Protein AF-A0A7R9LUN5-F1 (afdb_monomer)

Solvent-accessible surface area (backbone atoms only — not comparable to full-atom values): 9695 Å² total; per-residue (Å²): 105,73,68,53,52,53,47,44,53,52,39,53,50,32,56,49,48,18,68,76,70,74,46,84,58,71,86,46,68,44,82,40,77,32,49,66,65,55,44,73,76,70,50,64,37,52,64,43,50,72,47,37,69,36,37,37,30,46,34,46,76,61,29,44,45,94,46,61,37,42,53,62,24,59,24,47,38,44,52,89,86,46,51,85,68,55,48,47,54,17,38,53,45,24,56,50,49,47,41,76,55,49,35,55,70,93,30,57,40,83,42,77,73,69,50,45,42,21,23,26,36,70,42,59,88,48,79,56,80,62,24,51,26,77,37,38,12,76,49,32,96,81,74,64,35,62,19,35,34,45,47,69,57,51,52,49,43,44,75,74,64,30,48,78,44,77,40,83,61,25,70,42,72,52,51,37,50,71,37,37,59

Nearest PDB structures (foldseek):
  5wv9-assembly1_A  TM=9.964E-01  e=4.136E-26  Ostrinia furnacalis
  5wvb-assembly1_A  TM=9.955E-01  e=8.889E-25  Ostrinia furnacalis
  6g9c-assembly1_A  TM=9.918E-01  e=6.603E-23  Trichuris suis
  1vf8-assembly1_A  TM=9.906E-01  e=4.107E-22  Mus musculus
  8p8t-assembly1_A  TM=9.872E-01  e=1.167E-21  Mus musculus

pLDDT: mean 97.57, std 2.04, range [83.06, 98.81]

Mean predicted aligned error: 2.81 Å

Structure (mmCIF, N/CA/C/O backbone):
data_AF-A0A7R9LUN5-F1
#
_entry.id   AF-A0A7R9LUN5-F1
#
loop_
_atom_site.group_PDB
_atom_site.id
_atom_site.type_symbol
_atom_site.label_atom_id
_atom_site.label_alt_id
_atom_site.label_comp_id
_atom_site.label_asym_id
_atom_site.label_entity_id
_atom_site.label_seq_id
_atom_site.pdbx_PDB_ins_code
_atom_site.Cartn_x
_atom_site.Cartn_y
_atom_site.Cartn_z
_atom_site.occupancy
_atom_site.B_iso_or_equiv
_atom_site.auth_seq_id
_atom_site.auth_comp_id
_atom_site.auth_asym_id
_atom_site.auth_atom_id
_atom_site.pdbx_PDB_model_num
ATOM 1 N N . ASP A 1 1 ? -17.048 13.893 9.428 1.00 83.06 1 ASP A N 1
ATOM 2 C CA . ASP A 1 1 ? -18.211 13.807 10.345 1.00 83.06 1 ASP A CA 1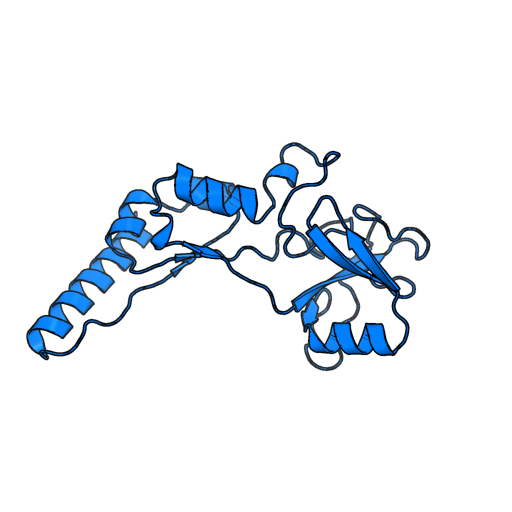
ATOM 3 C C . ASP A 1 1 ? -19.082 12.581 10.128 1.00 83.06 1 ASP A C 1
ATOM 5 O O . ASP A 1 1 ? -19.063 11.714 10.986 1.00 83.06 1 ASP A O 1
ATOM 9 N N . ARG A 1 2 ? -19.772 12.425 8.988 1.00 95.12 2 ARG A N 1
ATOM 10 C CA . ARG A 1 2 ? -20.675 11.269 8.768 1.00 95.12 2 ARG A CA 1
ATOM 11 C C . ARG A 1 2 ? -20.008 9.899 8.951 1.00 95.12 2 ARG A C 1
ATOM 13 O O . ARG A 1 2 ? -20.598 9.014 9.558 1.00 95.12 2 ARG A O 1
ATOM 20 N N . TYR A 1 3 ? -18.772 9.738 8.471 1.00 95.81 3 TYR A N 1
ATOM 21 C CA . TYR A 1 3 ? -18.023 8.490 8.650 1.00 95.81 3 TYR A CA 1
ATOM 22 C C . TYR A 1 3 ? -17.711 8.201 10.127 1.00 95.81 3 TYR A C 1
ATOM 24 O O . TYR A 1 3 ? -17.868 7.074 10.579 1.00 95.81 3 TYR A O 1
ATOM 32 N N . VAL A 1 4 ? -17.359 9.225 10.912 1.00 96.94 4 VAL A N 1
ATOM 33 C CA . VAL A 1 4 ? -17.151 9.077 12.362 1.00 96.94 4 VAL A CA 1
ATOM 34 C C . VAL A 1 4 ? -18.443 8.667 13.057 1.00 96.94 4 VAL A C 1
ATOM 36 O O . VAL A 1 4 ? -18.405 7.763 13.884 1.00 96.94 4 VAL A O 1
ATOM 39 N N . SER A 1 5 ? -19.576 9.290 12.711 1.00 97.88 5 SER A N 1
ATOM 40 C CA . SER A 1 5 ? -20.882 8.927 13.276 1.00 97.88 5 SER A CA 1
ATOM 41 C C . SER A 1 5 ? -21.206 7.456 13.035 1.00 97.88 5 SER A C 1
ATOM 43 O O . SER A 1 5 ? -21.520 6.752 13.986 1.00 97.88 5 SER A O 1
ATOM 45 N N . LEU A 1 6 ? -21.015 6.966 11.806 1.00 98.31 6 LEU A N 1
ATOM 46 C CA . LEU A 1 6 ? -21.207 5.552 11.478 1.00 98.31 6 LEU A CA 1
ATOM 47 C C . LEU A 1 6 ? -20.341 4.632 12.354 1.00 98.31 6 LEU A C 1
ATOM 49 O O . LEU A 1 6 ? -20.839 3.665 12.923 1.00 98.31 6 LEU A O 1
ATOM 53 N N . ILE A 1 7 ? -19.046 4.931 12.475 1.00 98.44 7 ILE A N 1
ATOM 54 C CA . ILE A 1 7 ? -18.114 4.110 13.260 1.00 98.44 7 ILE A CA 1
ATOM 55 C C . ILE A 1 7 ? -18.451 4.155 14.757 1.00 98.44 7 ILE A C 1
ATOM 57 O O . ILE A 1 7 ? -18.402 3.126 15.432 1.00 98.44 7 ILE A O 1
ATOM 61 N N . LYS A 1 8 ? -18.835 5.325 15.272 1.00 98.62 8 LYS A N 1
ATOM 62 C CA . LYS A 1 8 ? -19.294 5.495 16.651 1.00 98.62 8 LYS A CA 1
ATOM 63 C C . LYS A 1 8 ? -20.551 4.668 16.926 1.00 98.62 8 LYS A C 1
ATOM 65 O O . LYS A 1 8 ? -20.567 3.904 17.885 1.00 98.62 8 LYS A O 1
ATOM 70 N N . GLU A 1 9 ? -21.573 4.791 16.083 1.00 98.69 9 GLU A N 1
ATOM 71 C CA . GLU A 1 9 ? -22.851 4.089 16.245 1.00 98.69 9 GLU A CA 1
ATOM 72 C C . GLU A 1 9 ? -22.672 2.566 16.158 1.00 98.69 9 GLU A C 1
ATOM 74 O O .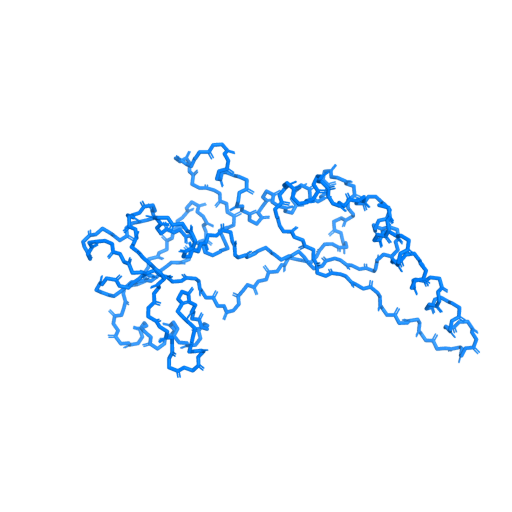 GLU A 1 9 ? -23.225 1.833 16.978 1.00 98.69 9 GLU A O 1
ATOM 79 N N . LEU A 1 10 ? -21.831 2.076 15.235 1.00 98.75 10 LEU A N 1
ATOM 80 C CA . LEU A 1 10 ? -21.468 0.655 15.164 1.00 98.75 10 LEU A CA 1
ATOM 81 C C . LEU A 1 10 ? -20.780 0.178 16.444 1.00 98.75 10 LEU A C 1
ATOM 83 O O . LEU A 1 10 ? -21.114 -0.885 16.968 1.00 98.75 10 LEU A O 1
ATOM 87 N N . ARG A 1 11 ? -19.834 0.965 16.969 1.00 98.62 11 ARG A N 1
ATOM 88 C CA . ARG A 1 11 ? -19.127 0.621 18.202 1.00 98.62 11 ARG A CA 1
ATOM 89 C C . ARG A 1 11 ? -20.082 0.538 19.392 1.00 98.62 11 ARG A C 1
ATOM 91 O O . ARG A 1 11 ? -20.050 -0.449 20.123 1.00 98.62 11 ARG A O 1
ATOM 98 N N . GLU A 1 12 ? -20.945 1.536 19.555 1.00 98.50 12 GLU A N 1
ATOM 99 C CA . GLU A 1 12 ? -21.944 1.579 20.627 1.00 98.50 12 GLU A CA 1
ATOM 100 C C . GLU A 1 12 ? -22.930 0.404 20.530 1.00 98.50 12 GLU A C 1
ATOM 102 O O . GLU A 1 12 ? -23.241 -0.225 21.545 1.00 98.50 12 GLU A O 1
ATOM 107 N N . ALA A 1 13 ? -23.363 0.045 19.317 1.00 98.62 13 ALA A N 1
ATOM 108 C CA . ALA A 1 13 ? -24.214 -1.118 19.086 1.00 98.62 13 ALA A CA 1
ATOM 109 C C . ALA A 1 13 ? -23.510 -2.437 19.448 1.00 98.62 13 ALA A C 1
ATOM 111 O O . ALA A 1 13 ? -24.108 -3.288 20.107 1.00 98.62 13 ALA A O 1
ATOM 112 N N . PHE A 1 14 ? -22.235 -2.603 19.077 1.00 98.69 14 PHE A N 1
ATOM 113 C CA . PHE A 1 14 ? -21.451 -3.793 19.426 1.00 98.69 14 PHE A CA 1
ATOM 114 C C . PHE A 1 14 ? -21.199 -3.891 20.937 1.00 98.69 14 PHE A C 1
ATOM 116 O O . PHE A 1 14 ? -21.308 -4.976 21.507 1.00 98.69 14 PHE A O 1
ATOM 123 N N . ASP A 1 15 ? -20.905 -2.773 21.608 1.00 98.25 15 ASP A N 1
ATOM 124 C CA . ASP A 1 15 ? -20.794 -2.721 23.073 1.00 98.25 15 ASP A CA 1
ATOM 125 C C . ASP A 1 15 ? -22.134 -3.088 23.752 1.00 98.25 15 ASP A C 1
ATOM 127 O O . ASP A 1 15 ? -22.145 -3.753 24.791 1.00 98.25 15 ASP A O 1
ATOM 131 N N . GLY A 1 16 ? -23.267 -2.664 23.181 1.00 98.25 16 GLY A N 1
ATOM 132 C CA . GLY A 1 16 ? -24.609 -2.988 23.670 1.00 98.25 16 GLY A CA 1
ATOM 133 C C . GLY A 1 16 ? -24.975 -4.465 23.514 1.00 98.25 16 GLY A C 1
ATOM 134 O O . GLY A 1 16 ? -25.450 -5.081 24.469 1.00 98.25 16 GLY A O 1
ATOM 135 N N . GLU A 1 17 ? -24.712 -5.046 22.340 1.00 98.31 17 GLU A N 1
ATOM 136 C CA . GLU A 1 17 ? -24.947 -6.470 22.070 1.00 98.31 17 GLU A CA 1
ATOM 137 C C . GLU A 1 17 ? -24.159 -7.350 23.041 1.00 98.31 17 GLU A C 1
ATOM 139 O O . GLU A 1 17 ? -24.754 -8.209 23.689 1.00 98.31 17 GLU A O 1
ATOM 144 N N . ALA A 1 18 ? -22.869 -7.064 23.234 1.00 98.19 18 ALA A N 1
ATOM 145 C CA . ALA A 1 18 ? -21.998 -7.831 24.121 1.00 98.19 18 ALA A CA 1
ATOM 146 C C . ALA A 1 18 ? -22.510 -7.857 25.571 1.00 98.19 18 ALA A C 1
ATOM 148 O O . ALA A 1 18 ? -22.480 -8.891 26.241 1.00 98.19 18 ALA A O 1
ATOM 149 N N . LYS A 1 19 ? -23.029 -6.719 26.058 1.00 96.62 19 LYS A N 1
ATOM 150 C CA . LYS A 1 19 ? -23.644 -6.622 27.391 1.00 96.62 19 LYS A CA 1
ATOM 151 C C . LYS A 1 19 ? -24.934 -7.436 27.486 1.00 96.62 19 LYS A C 1
ATOM 153 O O . LYS A 1 19 ? -25.162 -8.080 28.505 1.00 96.62 19 LYS A O 1
ATOM 158 N N . GLY A 1 20 ? -25.770 -7.406 26.447 1.00 97.06 20 GLY A N 1
ATOM 159 C CA . GLY A 1 20 ? -27.046 -8.125 26.416 1.00 97.06 20 GLY A CA 1
ATOM 160 C C . GLY A 1 20 ? -26.889 -9.639 26.266 1.00 97.06 20 GLY A C 1
ATOM 161 O O . GLY A 1 20 ? -27.628 -10.399 26.888 1.00 97.06 20 GLY A O 1
ATOM 162 N N . SER A 1 21 ? -25.915 -10.088 25.471 1.00 97.19 21 SER A N 1
ATOM 163 C CA . SER A 1 21 ? -25.676 -11.507 25.193 1.00 97.19 21 SER A CA 1
ATOM 164 C C . SER A 1 21 ? -24.668 -12.166 26.139 1.00 97.19 21 SER A C 1
ATOM 166 O O . SER A 1 21 ? -24.557 -13.393 26.142 1.00 97.19 21 SER A O 1
ATOM 168 N N . SER A 1 22 ? -23.942 -11.380 26.947 1.00 94.62 22 SER A N 1
ATOM 169 C CA . SER A 1 22 ? -22.807 -11.833 27.771 1.00 94.62 22 SER A CA 1
ATOM 170 C C . SER A 1 22 ? -21.695 -12.520 26.965 1.00 94.62 22 SER A C 1
ATOM 172 O O . SER A 1 22 ? -20.955 -13.352 27.493 1.00 94.62 22 SER A O 1
ATOM 174 N N . LYS A 1 23 ? -21.571 -12.185 25.676 1.00 97.69 23 LYS A N 1
ATOM 175 C CA . LYS A 1 23 ? -20.491 -12.650 24.799 1.00 97.69 23 LYS A CA 1
ATOM 176 C C . LYS A 1 23 ? -19.421 -11.574 24.643 1.00 97.69 23 LYS A C 1
ATOM 178 O O . LYS A 1 23 ? -19.635 -10.399 24.932 1.00 97.69 23 LYS A O 1
ATOM 183 N N . THR A 1 24 ? -18.249 -11.979 24.162 1.00 98.19 24 THR A N 1
ATOM 184 C CA . THR A 1 24 ? -17.199 -11.037 23.772 1.00 98.19 24 THR A CA 1
ATOM 185 C C . THR A 1 24 ? -17.698 -10.131 22.651 1.00 98.19 24 THR A C 1
ATOM 187 O O . THR A 1 24 ? -18.265 -10.608 21.669 1.00 98.19 24 THR A O 1
ATOM 190 N N . ARG A 1 25 ? -17.445 -8.828 22.786 1.00 98.31 25 ARG A N 1
ATOM 191 C CA . ARG A 1 25 ? -17.797 -7.825 21.782 1.00 98.31 25 ARG A CA 1
ATOM 192 C C . ARG A 1 25 ? -17.157 -8.122 20.425 1.00 98.31 25 ARG A C 1
ATOM 194 O O . ARG A 1 25 ? -15.970 -8.433 20.350 1.00 98.31 25 ARG A O 1
ATOM 201 N N . LEU A 1 26 ? -17.932 -7.924 19.361 1.00 98.62 26 LEU A N 1
ATOM 202 C CA . LEU A 1 26 ? -17.443 -7.946 17.983 1.00 98.62 26 LEU A CA 1
ATOM 203 C C . LEU A 1 26 ? -16.367 -6.876 17.744 1.00 98.62 26 LEU A C 1
ATOM 205 O O . LEU A 1 26 ? -16.505 -5.722 18.162 1.00 98.62 26 LEU A O 1
ATOM 209 N N . LEU A 1 27 ? -15.302 -7.256 17.038 1.00 98.62 27 LEU A N 1
ATOM 210 C CA . LEU A 1 27 ? -14.265 -6.312 16.631 1.00 98.62 27 LEU A CA 1
ATOM 211 C C . LEU A 1 27 ? -14.794 -5.360 15.556 1.00 98.62 27 LEU A C 1
ATOM 213 O O . LEU A 1 27 ? -15.512 -5.772 14.645 1.00 98.62 27 LEU A O 1
ATOM 217 N N . LEU A 1 28 ? -14.392 -4.096 15.649 1.00 98.81 28 LEU A N 1
ATOM 218 C CA . LEU A 1 28 ? -14.664 -3.073 14.650 1.00 98.81 28 LEU A CA 1
ATOM 219 C C . LEU A 1 28 ? -13.347 -2.501 14.128 1.00 98.81 28 LEU A C 1
ATOM 221 O O . LEU A 1 28 ? -12.586 -1.874 14.862 1.00 98.81 28 LEU A O 1
ATOM 225 N N . THR A 1 29 ? -13.092 -2.704 12.840 1.00 98.69 29 THR A N 1
ATOM 226 C CA . THR A 1 29 ? -11.843 -2.320 12.169 1.00 98.69 29 THR A CA 1
ATOM 227 C C . THR A 1 29 ? -12.147 -1.606 10.861 1.00 98.69 29 THR A C 1
ATOM 229 O O . THR A 1 29 ? -13.222 -1.806 10.297 1.00 98.69 29 THR A O 1
ATOM 232 N N . ALA A 1 30 ? -11.192 -0.846 10.330 1.00 98.44 30 ALA A N 1
ATOM 233 C CA . ALA A 1 30 ? -11.315 -0.232 9.008 1.00 98.44 30 ALA A CA 1
ATOM 234 C C . ALA A 1 30 ? -10.040 -0.425 8.185 1.00 98.44 30 ALA A C 1
ATOM 236 O O . ALA A 1 30 ? -8.939 -0.328 8.725 1.00 98.44 30 ALA A O 1
ATOM 237 N N . ALA A 1 31 ? -10.192 -0.657 6.880 1.00 98.44 31 ALA A N 1
ATOM 238 C CA . ALA A 1 31 ? -9.119 -0.425 5.921 1.00 98.44 31 ALA A CA 1
ATOM 239 C C . ALA A 1 31 ? -9.078 1.073 5.595 1.00 98.44 31 ALA A C 1
ATOM 241 O O . ALA A 1 31 ? -10.116 1.672 5.308 1.00 98.44 31 ALA A O 1
ATOM 242 N N . VAL A 1 32 ? -7.906 1.692 5.704 1.00 97.94 32 VAL A N 1
ATOM 243 C CA . VAL A 1 32 ? -7.742 3.149 5.622 1.00 97.94 32 VAL A CA 1
ATOM 244 C C . VAL A 1 32 ? -6.643 3.522 4.623 1.00 97.94 32 VAL A C 1
ATOM 246 O O . VAL A 1 32 ? -5.711 2.740 4.432 1.00 97.94 32 VAL A O 1
ATOM 249 N N . PRO A 1 33 ? -6.739 4.676 3.938 1.00 97.56 33 PRO A N 1
ATOM 250 C CA . PRO A 1 33 ? -5.813 5.015 2.863 1.00 97.56 33 PRO A CA 1
ATOM 251 C C . PRO A 1 33 ? -4.405 5.324 3.376 1.00 97.56 33 PRO A C 1
ATOM 253 O O . PRO A 1 33 ? -4.225 5.853 4.475 1.00 97.56 33 PRO A O 1
ATOM 256 N N . ALA A 1 34 ? -3.414 5.066 2.525 1.00 97.19 34 ALA A N 1
ATOM 257 C CA . ALA A 1 34 ? -2.043 5.527 2.714 1.00 97.19 34 ALA A CA 1
ATOM 258 C C . ALA A 1 34 ? -1.811 6.970 2.206 1.00 97.19 34 ALA A C 1
ATOM 260 O O . ALA A 1 34 ? -0.867 7.628 2.639 1.00 97.19 34 ALA A O 1
ATOM 261 N N . SER A 1 35 ? -2.679 7.495 1.330 1.00 93.56 35 SER A N 1
ATOM 262 C CA . SER A 1 35 ? -2.580 8.869 0.804 1.00 93.56 35 SER A CA 1
ATOM 263 C C . SER A 1 35 ? -2.744 9.919 1.908 1.00 93.56 35 SER A C 1
ATOM 265 O O . SER A 1 35 ? -3.767 9.975 2.595 1.00 93.56 35 SER A O 1
ATOM 267 N N . PHE A 1 36 ? -1.759 10.811 2.028 1.00 92.00 36 PHE A N 1
ATOM 268 C CA . PHE A 1 36 ? -1.779 11.903 3.003 1.00 92.00 36 PHE A CA 1
ATOM 269 C C . PHE A 1 36 ? -2.886 12.930 2.716 1.00 92.00 36 PHE A C 1
ATOM 271 O O . PHE A 1 36 ? -3.436 13.534 3.645 1.00 92.00 36 PHE A O 1
ATOM 278 N N . GLU A 1 37 ? -3.254 13.120 1.445 1.00 93.62 37 GLU A N 1
ATOM 279 C CA . GLU A 1 37 ? -4.368 13.979 1.042 1.00 93.62 37 GLU A CA 1
ATOM 280 C C . GLU A 1 37 ? -5.701 13.387 1.479 1.00 93.62 37 GLU A C 1
ATOM 282 O O . GLU A 1 37 ? -6.544 14.103 2.026 1.00 93.62 37 GLU A O 1
ATOM 287 N N . ALA A 1 38 ? -5.884 12.078 1.287 1.00 92.75 38 ALA A N 1
ATOM 288 C CA . ALA A 1 38 ? -7.082 11.380 1.727 1.00 92.75 38 ALA A CA 1
ATOM 289 C C . ALA A 1 38 ? -7.222 11.463 3.251 1.00 92.75 38 ALA A C 1
ATOM 291 O O . ALA A 1 38 ? -8.281 11.851 3.742 1.00 92.75 38 ALA A O 1
ATOM 292 N N . VAL A 1 39 ? -6.141 11.201 3.998 1.00 92.56 39 VAL A N 1
ATOM 293 C CA . VAL A 1 39 ? -6.126 11.334 5.465 1.00 92.56 39 VAL A CA 1
ATOM 294 C C . VAL A 1 39 ? -6.493 12.757 5.889 1.00 92.56 39 VAL A C 1
ATOM 296 O O . VAL A 1 39 ? -7.364 12.942 6.737 1.00 92.56 39 VAL A O 1
ATOM 299 N N . THR A 1 40 ? -5.883 13.773 5.273 1.00 89.88 40 THR A N 1
ATOM 300 C CA . THR A 1 40 ? -6.102 15.179 5.650 1.00 89.88 40 THR A CA 1
ATOM 301 C C . THR A 1 40 ? -7.500 15.692 5.295 1.00 89.88 40 THR A C 1
ATOM 303 O O . THR A 1 40 ? -8.038 16.521 6.026 1.00 89.88 40 THR A O 1
ATOM 306 N N . SER A 1 41 ? -8.099 15.216 4.204 1.00 90.56 41 SER A N 1
ATOM 307 C CA . SER A 1 41 ? -9.409 15.687 3.732 1.00 90.56 41 SER A CA 1
ATOM 308 C C . SER A 1 41 ? -10.593 14.907 4.309 1.00 90.56 41 SER A C 1
ATOM 310 O O . SER A 1 41 ? -11.665 15.480 4.506 1.00 90.56 41 SER A O 1
ATOM 312 N N . GLY A 1 42 ? -10.423 13.607 4.564 1.00 86.94 42 GLY A N 1
ATOM 313 C CA . GLY A 1 42 ? -11.537 12.691 4.813 1.00 86.94 42 GLY A CA 1
ATOM 314 C C . GLY A 1 42 ? -11.629 12.124 6.229 1.00 86.94 42 GLY A C 1
ATOM 315 O O . GLY A 1 42 ? -12.700 11.646 6.614 1.00 86.94 42 GLY A O 1
ATOM 316 N N . PHE A 1 43 ? -10.549 12.164 7.017 1.00 93.06 43 PHE A N 1
ATOM 317 C CA . PHE A 1 43 ? -10.452 11.369 8.244 1.00 93.06 43 PHE A CA 1
ATOM 318 C C . PHE A 1 43 ? -10.211 12.234 9.483 1.00 93.06 43 PHE A C 1
ATOM 320 O O . PHE A 1 43 ? -9.155 12.830 9.673 1.00 93.06 43 PHE A O 1
ATOM 327 N N . ASN A 1 44 ? -11.184 12.226 10.397 1.00 96.44 44 ASN A N 1
ATOM 328 C CA . ASN A 1 44 ? -10.969 12.691 11.765 1.00 96.44 44 ASN A CA 1
ATOM 329 C C . ASN A 1 44 ? -10.308 11.557 12.563 1.00 96.44 44 ASN A C 1
ATOM 331 O O . ASN A 1 44 ? -10.978 10.767 13.233 1.00 96.44 44 ASN A O 1
ATOM 335 N N . VAL A 1 45 ? -8.988 11.446 12.410 1.00 97.44 45 VAL A N 1
ATOM 336 C CA . VAL A 1 45 ? -8.174 10.361 12.974 1.00 97.44 45 VAL A CA 1
ATOM 337 C C . VAL A 1 45 ? -8.332 10.227 14.496 1.00 97.44 45 VAL A C 1
ATOM 339 O O . VAL A 1 45 ? -8.552 9.099 14.941 1.00 97.44 45 VAL A O 1
ATOM 342 N N . PRO A 1 46 ? -8.327 11.309 15.307 1.00 97.75 46 PRO A N 1
ATOM 343 C CA . PRO A 1 46 ? -8.523 11.187 16.751 1.00 97.75 46 PRO A CA 1
ATOM 344 C C . PRO A 1 46 ? -9.865 10.562 17.142 1.00 97.75 46 PRO A C 1
ATOM 346 O O . PRO A 1 46 ? -9.913 9.768 18.078 1.00 97.75 46 PRO A O 1
ATOM 349 N N . GLU A 1 47 ? -10.95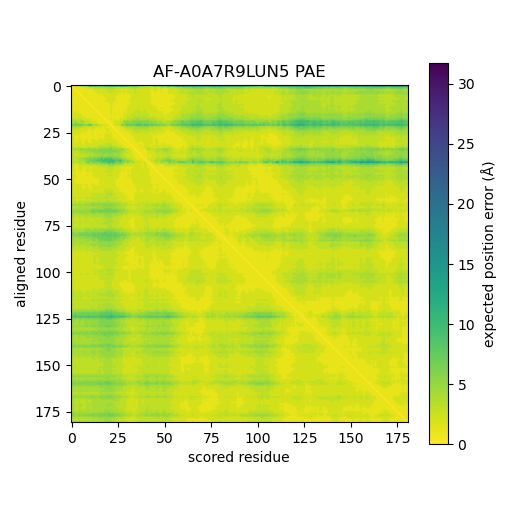4 10.881 16.434 1.00 97.88 47 GLU A N 1
ATOM 350 C CA . GLU A 1 47 ? -12.255 10.265 16.712 1.00 97.88 47 GLU A CA 1
ATOM 351 C C . GLU A 1 47 ? -12.292 8.797 16.284 1.00 97.88 47 GLU A C 1
ATOM 353 O O . GLU A 1 47 ? -12.738 7.942 17.046 1.00 97.88 47 GLU A O 1
ATOM 358 N N . LEU A 1 48 ? -11.763 8.470 15.103 1.00 97.88 48 LEU A N 1
ATOM 359 C CA . LEU A 1 48 ? -11.691 7.080 14.645 1.00 97.88 48 LEU A CA 1
ATOM 360 C C . LEU A 1 48 ? -10.853 6.210 15.591 1.00 97.88 48 LEU A C 1
ATOM 362 O O . LEU A 1 48 ? -11.254 5.089 15.907 1.00 97.88 48 LEU A O 1
ATOM 366 N N . ASN A 1 49 ? -9.748 6.750 16.113 1.00 98.19 49 ASN A N 1
ATOM 367 C CA . ASN A 1 49 ? -8.864 6.069 17.058 1.00 98.19 49 ASN A CA 1
ATOM 368 C C . ASN A 1 49 ? -9.573 5.670 18.367 1.00 98.19 49 ASN A C 1
ATOM 370 O O . ASN A 1 49 ? -9.177 4.693 19.005 1.00 98.19 49 ASN A O 1
ATOM 374 N N . LYS A 1 50 ? -10.632 6.383 18.775 1.00 98.19 50 LYS A N 1
ATOM 375 C CA . LYS A 1 50 ? -11.426 6.035 19.968 1.00 98.19 50 LYS A CA 1
ATOM 376 C C . LYS A 1 50 ? -12.284 4.793 19.747 1.00 98.19 50 LYS A C 1
ATOM 378 O O . LYS A 1 50 ? -12.397 3.964 20.647 1.00 98.19 50 LYS A O 1
ATOM 383 N N . TYR A 1 51 ? -12.893 4.680 18.570 1.00 98.44 51 TYR A N 1
ATOM 384 C CA . TYR A 1 51 ? -13.961 3.713 18.317 1.00 98.44 51 TYR A CA 1
ATOM 385 C C . TYR A 1 51 ? -13.479 2.430 17.635 1.00 98.44 51 TYR A C 1
ATOM 387 O O . TYR A 1 51 ? -13.979 1.349 17.958 1.00 98.44 51 TYR A O 1
ATOM 395 N N . LEU A 1 52 ? -12.492 2.535 16.740 1.00 98.62 52 LEU A N 1
ATOM 396 C CA . LEU A 1 52 ? -11.893 1.384 16.066 1.00 98.62 52 LEU A CA 1
ATOM 397 C C . LEU A 1 52 ? -10.983 0.601 17.016 1.00 98.62 52 LEU A C 1
ATOM 399 O O . LEU A 1 52 ? -10.227 1.181 17.803 1.00 98.62 52 LEU A O 1
ATOM 403 N N . ASP A 1 53 ? -11.031 -0.724 16.914 1.00 98.75 53 ASP A N 1
ATOM 404 C CA . ASP A 1 53 ? -10.101 -1.615 17.604 1.00 98.75 53 ASP A CA 1
ATOM 405 C C . ASP A 1 53 ? -8.707 -1.527 16.969 1.00 98.75 53 ASP A C 1
ATOM 407 O O . ASP A 1 53 ? -7.727 -1.352 17.689 1.00 98.75 53 ASP A O 1
ATOM 411 N N . PHE A 1 54 ? -8.630 -1.545 15.633 1.00 98.75 54 PHE A N 1
ATOM 412 C CA . PHE A 1 54 ? -7.426 -1.228 14.858 1.00 98.75 54 PHE A CA 1
ATOM 413 C C . PHE A 1 54 ? -7.762 -0.787 13.420 1.00 98.75 54 PHE A C 1
ATOM 415 O O . PHE A 1 54 ? -8.888 -0.950 12.938 1.00 98.75 54 PHE A O 1
ATOM 422 N N . MET A 1 55 ? -6.776 -0.200 12.744 1.00 98.69 55 MET A N 1
ATOM 423 C CA . MET A 1 55 ? -6.838 0.336 11.385 1.00 98.69 55 MET A CA 1
ATOM 424 C C . MET A 1 55 ? -5.807 -0.368 10.501 1.00 98.69 55 MET A C 1
ATOM 426 O O . MET A 1 55 ? -4.616 -0.357 10.804 1.00 98.69 55 MET A O 1
ATOM 430 N N . ASN A 1 56 ? -6.267 -0.951 9.396 1.00 98.75 56 ASN A N 1
ATOM 431 C CA . ASN A 1 56 ? -5.423 -1.586 8.388 1.00 98.75 56 ASN A CA 1
ATOM 432 C C . ASN A 1 56 ? -5.048 -0.539 7.336 1.00 98.75 56 ASN A C 1
ATOM 434 O O . ASN A 1 56 ? -5.881 -0.173 6.506 1.00 98.75 56 ASN A O 1
ATOM 438 N N . ILE A 1 57 ? -3.822 -0.025 7.378 1.00 98.50 57 ILE A N 1
ATOM 439 C CA . ILE A 1 57 ? -3.352 0.951 6.393 1.00 98.50 57 ILE A CA 1
ATOM 440 C C . ILE A 1 57 ? -3.131 0.214 5.071 1.00 98.50 57 ILE A C 1
ATOM 442 O O . ILE A 1 57 ? -2.341 -0.726 5.001 1.00 98.50 57 ILE A O 1
ATOM 446 N N . MET A 1 58 ? -3.815 0.651 4.016 1.00 98.56 58 MET A N 1
ATOM 447 C CA . MET A 1 58 ? -3.645 0.154 2.648 1.00 98.56 58 MET A CA 1
ATOM 448 C C . MET A 1 58 ? -2.360 0.735 2.043 1.00 98.56 58 MET A C 1
ATOM 450 O O . MET A 1 58 ? -2.405 1.586 1.162 1.00 98.56 58 MET A O 1
ATOM 454 N N . SER A 1 59 ? -1.210 0.351 2.602 1.00 98.31 59 SER A N 1
ATOM 455 C CA . SER A 1 59 ? 0.129 0.841 2.251 1.00 98.31 59 SER A CA 1
ATOM 456 C C . SER A 1 59 ? 0.687 0.142 1.012 1.00 98.31 59 SER A C 1
ATOM 458 O O . SER A 1 59 ? 1.745 -0.468 1.059 1.00 98.31 59 SER A O 1
ATOM 460 N N . TYR A 1 60 ? -0.071 0.209 -0.074 1.00 98.69 60 TYR A N 1
ATOM 461 C CA . TYR A 1 60 ? 0.204 -0.332 -1.403 1.00 98.69 60 TYR A CA 1
ATOM 462 C C . TYR A 1 60 ? -0.575 0.505 -2.426 1.00 98.69 60 TYR A C 1
ATOM 464 O O . TYR A 1 60 ? -1.319 1.407 -2.039 1.00 98.69 60 TYR A O 1
ATOM 472 N N . ASP A 1 61 ? -0.399 0.231 -3.717 1.00 98.31 61 ASP A N 1
ATOM 473 C CA . ASP A 1 61 ? -0.929 1.041 -4.818 1.00 98.31 61 ASP A CA 1
ATOM 474 C C . ASP A 1 61 ? -0.433 2.496 -4.782 1.00 98.31 61 ASP A C 1
ATOM 476 O O . ASP A 1 61 ? -1.155 3.427 -5.133 1.00 98.31 61 ASP A O 1
ATOM 480 N N . PHE A 1 62 ? 0.817 2.708 -4.356 1.00 98.25 62 PHE A N 1
ATOM 481 C CA . PHE A 1 62 ? 1.442 4.033 -4.419 1.00 98.25 62 PHE A CA 1
ATOM 482 C C . PHE A 1 62 ? 1.738 4.454 -5.857 1.00 98.25 62 PHE A C 1
ATOM 484 O O . PHE A 1 62 ? 1.560 5.618 -6.210 1.00 98.25 62 PHE A O 1
ATOM 491 N N . HIS A 1 63 ? 2.157 3.487 -6.671 1.00 98.00 63 HIS A N 1
ATOM 492 C CA . HIS A 1 63 ? 2.496 3.656 -8.075 1.00 98.00 63 HIS A CA 1
ATOM 493 C C . HIS A 1 63 ? 1.865 2.542 -8.903 1.00 98.00 63 HIS A C 1
ATOM 495 O O . HIS A 1 63 ? 1.739 1.406 -8.436 1.00 98.00 63 HIS A O 1
ATOM 501 N N . GLY A 1 64 ? 1.470 2.870 -10.128 1.00 98.00 64 GLY A N 1
ATOM 502 C CA . GLY A 1 64 ? 0.752 1.958 -11.011 1.00 98.00 64 GLY A CA 1
ATOM 503 C C . GLY A 1 64 ? 0.534 2.546 -12.396 1.00 98.00 64 GLY A C 1
ATOM 504 O O . GLY A 1 64 ? 1.009 3.634 -12.716 1.00 98.00 64 GLY A O 1
ATOM 505 N N . ASP A 1 65 ? -0.204 1.828 -13.230 1.00 96.50 65 ASP A N 1
ATOM 506 C CA . ASP A 1 65 ? -0.369 2.110 -14.658 1.00 96.50 65 ASP A CA 1
ATOM 507 C C . ASP A 1 65 ? -1.198 3.362 -14.994 1.00 96.50 65 ASP A C 1
ATOM 509 O O . ASP A 1 65 ? -1.343 3.728 -16.162 1.00 96.50 65 ASP A O 1
ATOM 513 N N . TRP A 1 66 ? -1.692 4.059 -13.971 1.00 97.31 66 TRP A N 1
ATOM 514 C CA . TRP A 1 66 ? -2.205 5.425 -14.070 1.00 97.31 66 TRP A CA 1
ATOM 515 C C . TRP A 1 66 ? -1.093 6.484 -14.215 1.00 97.31 66 TRP A C 1
ATOM 517 O O . TRP A 1 66 ? -1.394 7.647 -14.492 1.00 97.31 66 TRP A O 1
ATOM 527 N N . GLU A 1 67 ? 0.178 6.108 -14.048 1.00 96.81 67 GLU A N 1
ATOM 528 C CA . GLU A 1 67 ? 1.359 6.954 -14.252 1.00 96.81 67 GLU A CA 1
ATOM 529 C C . GLU A 1 67 ? 2.054 6.669 -15.598 1.00 96.81 67 GLU A C 1
ATOM 531 O O . GLU A 1 67 ? 1.866 5.630 -16.225 1.00 96.81 67 GLU A O 1
ATOM 536 N N . GLN A 1 68 ? 2.899 7.601 -16.054 1.00 96.56 68 GLN A N 1
ATOM 537 C CA . GLN A 1 68 ? 3.657 7.483 -17.316 1.00 96.56 68 GLN A CA 1
ATOM 538 C C . GLN A 1 68 ? 5.092 6.964 -17.121 1.00 96.56 68 GLN A C 1
ATOM 540 O O . GLN A 1 68 ? 5.918 7.022 -18.034 1.00 96.56 68 GLN A O 1
ATOM 545 N N . SER A 1 69 ? 5.417 6.493 -15.921 1.00 97.25 69 SER A N 1
ATOM 546 C CA . SER A 1 69 ? 6.746 6.010 -15.559 1.00 97.25 69 SER A CA 1
ATOM 547 C C . SER A 1 69 ? 6.637 4.886 -14.546 1.00 97.25 69 SER A C 1
ATOM 549 O O . SER A 1 69 ? 5.798 4.962 -13.651 1.00 97.25 69 SER A O 1
ATOM 551 N N . VAL A 1 70 ? 7.506 3.885 -14.656 1.00 98.06 70 VAL A N 1
ATOM 552 C CA . VAL A 1 70 ? 7.514 2.745 -13.735 1.00 98.06 70 VAL A CA 1
ATOM 553 C C . VAL A 1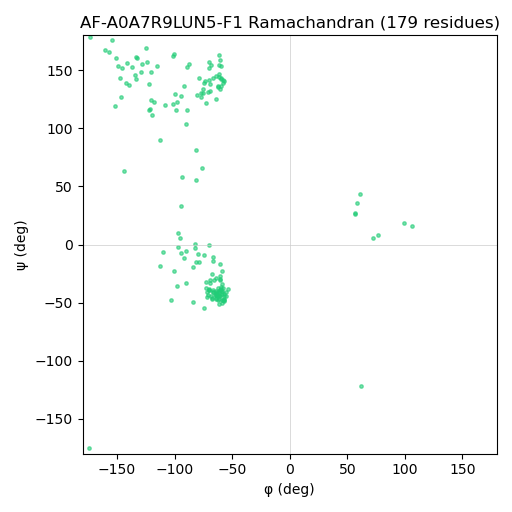 70 ? 7.982 3.163 -12.350 1.00 98.06 70 VAL A C 1
ATOM 555 O O . VAL A 1 70 ? 8.941 3.927 -12.211 1.00 98.06 70 VAL A O 1
ATOM 558 N N . ASN A 1 71 ? 7.319 2.656 -11.317 1.00 97.69 71 ASN A N 1
ATOM 559 C CA . ASN A 1 71 ? 7.737 2.800 -9.929 1.00 97.69 71 ASN A CA 1
ATOM 560 C C . ASN A 1 71 ? 7.050 1.718 -9.077 1.00 97.69 71 ASN A C 1
ATOM 562 O O . ASN A 1 71 ? 6.161 1.005 -9.544 1.00 97.69 71 ASN A O 1
ATOM 566 N N . HIS A 1 72 ? 7.508 1.532 -7.846 1.00 98.56 72 HIS A N 1
ATOM 567 C CA . HIS A 1 72 ? 7.161 0.365 -7.051 1.00 98.56 72 HIS A CA 1
ATOM 568 C C . HIS A 1 72 ? 5.764 0.466 -6.409 1.00 98.56 72 HIS A C 1
ATOM 570 O O . HIS A 1 72 ? 5.366 1.514 -5.912 1.00 98.56 72 HIS A O 1
ATOM 576 N N . ASN A 1 73 ? 5.042 -0.658 -6.335 1.00 98.75 73 ASN A N 1
ATOM 577 C CA . ASN A 1 73 ? 3.696 -0.753 -5.747 1.00 98.75 73 ASN A CA 1
ATOM 578 C C . ASN A 1 73 ? 3.637 -0.280 -4.275 1.00 98.75 73 ASN A C 1
ATOM 580 O O . ASN A 1 73 ? 2.703 0.397 -3.853 1.00 98.75 73 ASN A O 1
ATOM 584 N N . SER A 1 74 ? 4.638 -0.670 -3.482 1.00 98.69 74 SER A N 1
ATOM 585 C CA . SER A 1 74 ? 4.687 -0.491 -2.021 1.00 98.69 74 SER A CA 1
ATOM 586 C C . SER A 1 74 ? 6.104 -0.194 -1.506 1.00 98.69 74 SER A C 1
ATOM 588 O O . SER A 1 74 ? 6.680 -1.028 -0.806 1.00 98.69 74 SER A O 1
ATOM 590 N N . PRO A 1 75 ? 6.734 0.930 -1.897 1.00 98.50 75 PRO A N 1
ATOM 591 C CA . PRO A 1 75 ? 8.093 1.255 -1.471 1.00 98.50 75 PRO A CA 1
ATOM 592 C C . PRO A 1 75 ? 8.118 1.592 0.027 1.00 98.50 75 PRO A C 1
ATOM 594 O O . PRO A 1 75 ? 7.294 2.376 0.507 1.00 98.50 75 PRO A O 1
ATOM 597 N N . LEU A 1 76 ? 9.060 1.011 0.781 1.00 98.75 76 LEU A N 1
ATOM 598 C CA . LEU A 1 76 ? 9.181 1.292 2.215 1.00 98.75 76 LEU A CA 1
ATOM 599 C C . LEU A 1 76 ? 9.624 2.741 2.440 1.00 98.75 76 LEU A C 1
ATOM 601 O O . LEU A 1 76 ? 9.010 3.460 3.228 1.00 98.75 76 LEU A O 1
ATOM 605 N N . PHE A 1 77 ? 10.640 3.169 1.691 1.00 98.69 77 PHE A N 1
ATOM 606 C CA . PHE A 1 77 ? 11.174 4.528 1.700 1.00 98.69 77 PHE A CA 1
ATOM 607 C C . PHE A 1 77 ? 11.172 5.137 0.298 1.00 98.69 77 PHE A C 1
ATOM 609 O O . PHE A 1 77 ? 10.922 4.468 -0.701 1.00 98.69 77 PHE A O 1
ATOM 616 N N . SER A 1 78 ? 11.427 6.438 0.220 1.00 97.50 78 SER A N 1
ATOM 617 C CA . SER A 1 78 ? 11.445 7.175 -1.042 1.00 97.50 78 SER A CA 1
ATOM 618 C C . SER A 1 78 ? 12.828 7.158 -1.678 1.00 97.50 78 SER A C 1
ATOM 620 O O . SER A 1 78 ? 13.822 7.199 -0.957 1.00 97.50 78 SER A O 1
ATOM 622 N N . LEU A 1 79 ? 12.891 7.276 -3.005 1.00 96.75 79 LEU A N 1
ATOM 623 C CA . LEU A 1 79 ? 14.143 7.591 -3.695 1.00 96.75 79 LEU A CA 1
ATOM 624 C C . LEU A 1 79 ? 14.671 8.964 -3.254 1.00 96.75 79 LEU A C 1
ATOM 626 O O . LEU A 1 79 ? 13.908 9.922 -3.086 1.00 96.75 79 LEU A O 1
ATOM 630 N N . ASN A 1 80 ? 15.988 9.108 -3.148 1.00 95.31 80 ASN A N 1
ATOM 631 C CA . ASN A 1 80 ? 16.636 10.381 -2.841 1.00 95.31 80 ASN A CA 1
ATOM 632 C C . ASN A 1 80 ? 16.312 11.456 -3.887 1.00 95.31 80 ASN A C 1
ATOM 634 O O . ASN A 1 80 ? 16.103 12.624 -3.533 1.00 95.31 80 ASN A O 1
ATOM 638 N N . THR A 1 81 ? 16.215 11.036 -5.151 1.00 94.19 81 THR A N 1
ATOM 639 C CA . THR A 1 81 ? 15.901 11.855 -6.332 1.00 94.19 81 THR A CA 1
ATOM 640 C C . THR A 1 81 ? 14.411 12.157 -6.501 1.00 94.19 81 THR A C 1
ATOM 642 O O . THR A 1 81 ? 14.057 12.973 -7.351 1.00 94.19 81 THR A O 1
ATOM 645 N N . ALA A 1 82 ? 13.532 11.542 -5.700 1.00 94.12 82 ALA A N 1
ATOM 646 C CA . ALA A 1 82 ? 12.091 11.739 -5.804 1.00 94.12 82 ALA A CA 1
ATOM 647 C C . ALA A 1 82 ? 11.689 13.199 -5.544 1.00 94.12 82 ALA A C 1
ATOM 649 O O . ALA A 1 82 ? 12.260 13.894 -4.693 1.00 94.12 82 ALA A O 1
ATOM 650 N N . SER A 1 83 ? 10.642 13.653 -6.236 1.00 95.19 83 SER A N 1
ATOM 651 C CA . SER A 1 83 ? 10.019 14.947 -5.947 1.00 95.19 83 SER A CA 1
ATOM 652 C C . SER A 1 83 ? 9.464 14.992 -4.518 1.00 95.19 83 SER A C 1
ATOM 654 O O . SER A 1 83 ? 9.142 13.966 -3.921 1.00 95.19 83 SER A O 1
ATOM 656 N N . GLY A 1 84 ? 9.274 16.195 -3.963 1.00 96.00 84 GLY A N 1
ATOM 657 C CA . GLY A 1 84 ? 8.696 16.348 -2.620 1.00 96.00 84 GLY A CA 1
ATOM 658 C C . GLY A 1 84 ? 7.295 15.739 -2.466 1.00 96.00 84 GLY A C 1
ATOM 659 O O . GLY A 1 84 ? 6.898 15.406 -1.353 1.00 96.00 84 GLY A O 1
ATOM 660 N N . TYR A 1 85 ? 6.563 15.576 -3.573 1.00 94.81 85 TYR A N 1
ATOM 661 C CA . TYR A 1 85 ? 5.300 14.847 -3.607 1.00 94.81 85 TYR A CA 1
ATOM 662 C C . TYR A 1 85 ? 5.525 13.332 -3.518 1.00 94.81 85 TYR A C 1
ATOM 664 O O . TYR A 1 85 ? 5.027 12.693 -2.598 1.00 94.81 85 TYR A O 1
ATOM 672 N N . GLN A 1 86 ? 6.351 12.774 -4.407 1.00 94.31 86 GLN A N 1
ATOM 673 C CA . GLN A 1 86 ? 6.667 11.340 -4.440 1.00 94.31 86 GLN A CA 1
ATOM 674 C C . GLN A 1 86 ? 7.337 10.845 -3.152 1.00 94.31 86 GLN A C 1
ATOM 676 O O . GLN A 1 86 ? 7.118 9.709 -2.749 1.00 94.31 86 GLN A O 1
ATOM 681 N N . LYS A 1 87 ? 8.087 11.700 -2.442 1.00 96.75 87 LYS A N 1
ATOM 682 C CA . LYS A 1 87 ? 8.650 11.357 -1.123 1.00 96.75 87 LYS A CA 1
ATOM 683 C C . LYS A 1 87 ? 7.596 11.011 -0.064 1.00 96.75 87 LYS A C 1
ATOM 685 O O . LYS A 1 87 ? 7.941 10.422 0.952 1.00 96.75 87 LYS A O 1
ATOM 690 N N . LYS A 1 88 ? 6.330 11.369 -0.298 1.00 97.44 88 LYS A N 1
ATOM 691 C CA . LYS A 1 88 ? 5.195 11.057 0.580 1.00 97.44 88 LYS A CA 1
ATOM 692 C C . LYS A 1 88 ? 4.443 9.787 0.181 1.00 97.44 88 LYS A C 1
ATOM 694 O O . LYS A 1 88 ? 3.547 9.370 0.908 1.00 97.44 88 LYS A O 1
ATOM 699 N N . LEU A 1 89 ? 4.772 9.197 -0.968 1.00 97.62 89 LEU A N 1
ATOM 700 C CA . LEU A 1 89 ? 4.129 7.999 -1.506 1.00 97.62 89 LEU A CA 1
ATOM 701 C C . LEU A 1 89 ? 4.898 6.745 -1.073 1.00 97.62 89 LEU A C 1
ATOM 703 O O . LEU A 1 89 ? 5.416 5.998 -1.897 1.00 97.62 89 LEU A O 1
ATOM 707 N N . THR A 1 90 ? 5.038 6.556 0.239 1.00 98.62 90 THR A N 1
ATOM 708 C CA . THR A 1 90 ? 5.807 5.451 0.825 1.00 98.62 90 THR A CA 1
ATOM 709 C C . THR A 1 90 ? 5.118 4.899 2.059 1.00 98.62 90 THR A C 1
ATOM 711 O O . THR A 1 90 ? 4.369 5.606 2.738 1.00 98.62 90 THR A O 1
ATOM 714 N N . VAL A 1 91 ? 5.408 3.640 2.394 1.00 98.75 91 VAL A N 1
ATOM 715 C CA . VAL A 1 91 ? 4.879 3.001 3.607 1.00 98.75 91 VAL A CA 1
ATOM 716 C C . VAL A 1 91 ? 5.268 3.804 4.854 1.00 98.75 91 VAL A C 1
ATOM 718 O O . VAL A 1 91 ? 4.403 4.105 5.677 1.00 98.75 91 VAL A O 1
ATOM 721 N N . ASP A 1 92 ? 6.546 4.180 4.979 1.00 98.56 92 ASP A N 1
ATOM 722 C CA . ASP A 1 92 ? 7.069 4.914 6.137 1.00 98.56 92 ASP A CA 1
ATOM 723 C C . ASP A 1 92 ? 6.347 6.253 6.347 1.00 98.56 92 ASP A C 1
ATOM 725 O O . ASP A 1 92 ? 5.821 6.517 7.434 1.00 98.56 92 ASP A O 1
ATOM 729 N N . PHE A 1 93 ? 6.225 7.060 5.287 1.00 98.50 93 PHE A N 1
ATOM 730 C CA . PHE A 1 93 ? 5.567 8.361 5.373 1.00 98.50 93 PHE A CA 1
ATOM 731 C C . PHE A 1 93 ? 4.085 8.215 5.727 1.00 98.50 93 PHE A C 1
ATOM 733 O O . PHE A 1 93 ? 3.584 8.912 6.610 1.00 98.50 93 PHE A O 1
ATOM 740 N N . SER A 1 94 ? 3.377 7.297 5.068 1.00 98.25 94 SER A N 1
ATOM 741 C CA . SER A 1 94 ? 1.948 7.086 5.292 1.00 98.25 94 SER A CA 1
ATOM 742 C C . SER A 1 94 ? 1.642 6.658 6.725 1.00 98.25 94 SER A C 1
ATOM 744 O O . SER A 1 94 ? 0.725 7.198 7.345 1.00 98.25 94 SER A O 1
ATOM 746 N N . VAL A 1 95 ? 2.416 5.725 7.287 1.00 98.31 95 VAL A N 1
ATOM 747 C CA . VAL A 1 95 ? 2.246 5.295 8.684 1.00 98.31 95 VAL A CA 1
ATOM 748 C C . VAL A 1 95 ? 2.561 6.445 9.642 1.00 98.31 95 VAL A C 1
ATOM 750 O O . VAL A 1 95 ? 1.799 6.682 10.584 1.00 98.31 95 VAL A O 1
ATOM 753 N N . ALA A 1 96 ? 3.639 7.195 9.391 1.00 98.25 96 ALA A N 1
ATOM 754 C CA . ALA A 1 96 ? 3.993 8.360 10.194 1.00 98.25 96 ALA A CA 1
ATOM 755 C C . ALA A 1 96 ? 2.893 9.433 10.172 1.00 98.25 96 ALA A C 1
ATOM 757 O O . ALA A 1 96 ? 2.584 10.011 11.213 1.00 98.25 96 ALA A O 1
ATOM 758 N N . GLU A 1 97 ? 2.247 9.659 9.027 1.00 97.88 97 GLU A N 1
ATOM 759 C CA . GLU A 1 97 ? 1.159 10.629 8.899 1.00 97.88 97 GLU A CA 1
ATOM 760 C C . GLU A 1 97 ? -0.059 10.242 9.749 1.00 97.88 97 GLU A C 1
ATOM 762 O O . GLU A 1 97 ? -0.605 11.086 10.461 1.00 97.88 97 GLU A O 1
AT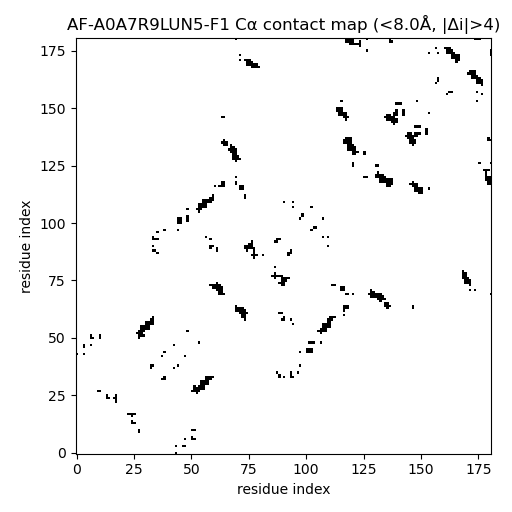OM 767 N N . TRP A 1 98 ? -0.450 8.964 9.770 1.00 98.44 98 TRP A N 1
ATOM 768 C CA . TRP A 1 98 ? -1.519 8.488 10.657 1.00 98.44 98 TRP A CA 1
ATOM 769 C C . TRP A 1 98 ? -1.202 8.742 12.134 1.00 98.44 98 TRP A C 1
ATOM 771 O O . TRP A 1 98 ? -2.063 9.217 12.881 1.00 98.44 98 TRP A O 1
ATOM 781 N N . VAL A 1 99 ? 0.041 8.487 12.551 1.00 98.31 99 VAL A N 1
ATOM 782 C CA . VAL A 1 99 ? 0.502 8.772 13.918 1.00 98.31 99 VAL A CA 1
ATOM 783 C C . VAL A 1 99 ? 0.465 10.274 14.203 1.00 98.31 99 VAL A C 1
ATOM 785 O O . VAL A 1 99 ? -0.087 10.689 15.222 1.00 98.31 99 VAL A O 1
ATOM 788 N N . ASN A 1 100 ? 0.977 11.102 13.290 1.00 97.56 100 ASN A N 1
ATOM 789 C CA . ASN A 1 100 ? 0.988 12.563 13.423 1.00 97.56 100 ASN A CA 1
ATOM 790 C C . ASN A 1 100 ? -0.426 13.151 13.521 1.00 97.56 100 ASN A C 1
ATOM 792 O O . ASN A 1 100 ? -0.636 14.166 14.185 1.00 97.56 100 ASN A O 1
ATOM 796 N N . LYS A 1 101 ? -1.411 12.503 12.894 1.00 97.12 101 LYS A N 1
ATOM 797 C CA . LYS A 1 101 ? -2.827 12.886 12.959 1.00 97.12 101 LYS A CA 1
ATOM 798 C C . LYS A 1 101 ? -3.545 12.372 14.210 1.00 97.12 101 LYS A C 1
ATOM 800 O O . LYS A 1 101 ? -4.704 12.723 14.415 1.00 97.12 101 LYS A O 1
ATOM 805 N N . GLY A 1 102 ? -2.877 11.597 15.065 1.00 97.25 102 GLY A N 1
ATOM 806 C CA . GLY A 1 102 ? -3.392 11.178 16.370 1.00 97.25 102 GLY A CA 1
ATOM 807 C C . GLY A 1 102 ? -3.830 9.716 16.461 1.00 97.25 102 GLY A C 1
ATOM 808 O O . GLY A 1 102 ? -4.548 9.366 17.399 1.00 97.25 102 GLY A O 1
ATOM 809 N N . ALA A 1 103 ? -3.430 8.860 15.517 1.00 98.25 103 ALA A N 1
ATOM 810 C CA . ALA A 1 103 ? -3.607 7.420 15.668 1.00 98.25 103 ALA A CA 1
ATOM 811 C C . ALA A 1 103 ? -2.605 6.845 16.679 1.00 98.25 103 ALA A C 1
ATOM 813 O O . ALA A 1 103 ? -1.419 7.182 16.676 1.00 98.25 103 ALA A O 1
ATOM 814 N N . SER A 1 104 ? -3.078 5.926 17.516 1.00 98.62 104 SER A N 1
ATOM 815 C CA . SER A 1 104 ? -2.224 5.129 18.393 1.00 98.62 104 SER A CA 1
ATOM 816 C C . SER A 1 104 ? -1.420 4.116 17.573 1.00 98.62 104 SER A C 1
ATOM 818 O O . SER A 1 104 ? -2.000 3.393 16.763 1.00 98.62 104 SER A O 1
ATOM 820 N N . LYS A 1 105 ? -0.101 4.018 17.791 1.00 98.50 105 LYS A N 1
ATOM 821 C CA . LYS A 1 105 ? 0.788 3.137 17.002 1.00 98.50 105 LYS A CA 1
ATOM 822 C C . LYS A 1 105 ? 0.364 1.670 17.072 1.00 98.50 105 LYS A C 1
ATOM 824 O O . LYS A 1 105 ? 0.350 0.983 16.062 1.00 98.50 105 LYS A O 1
ATOM 829 N N . GLU A 1 106 ? -0.037 1.213 18.251 1.00 98.50 106 GLU A N 1
ATOM 830 C CA . GLU A 1 106 ? -0.510 -0.145 18.522 1.00 98.50 106 GLU A CA 1
ATOM 831 C C . GLU A 1 106 ? -1.839 -0.493 17.833 1.00 98.50 106 GLU A C 1
ATOM 833 O O . GLU A 1 106 ? -2.197 -1.664 17.749 1.00 98.50 106 GLU A O 1
ATOM 838 N N . LYS A 1 107 ? -2.563 0.513 17.326 1.00 98.62 107 LYS A N 1
ATOM 839 C CA . LYS A 1 107 ? -3.787 0.334 16.539 1.00 98.62 107 LYS A CA 1
ATOM 840 C C . LYS A 1 107 ? -3.545 0.382 15.032 1.00 98.62 107 LYS A C 1
ATOM 842 O O . LYS A 1 107 ? -4.506 0.236 14.282 1.00 98.62 107 LYS A O 1
ATOM 847 N N . LEU A 1 108 ? -2.315 0.607 14.570 1.00 98.75 108 LEU A N 1
ATOM 848 C CA . LEU A 1 108 ? -1.985 0.648 13.147 1.00 98.75 108 LEU A CA 1
ATOM 849 C C . LEU A 1 108 ? -1.419 -0.695 12.689 1.00 98.75 108 LEU A C 1
ATOM 851 O O . LEU A 1 108 ? -0.403 -1.164 13.196 1.00 98.75 108 LEU A O 1
ATOM 855 N N . VAL A 1 109 ? -2.069 -1.290 11.693 1.00 98.75 109 VAL A N 1
ATOM 856 C CA . VAL A 1 109 ? -1.623 -2.510 11.018 1.00 98.75 109 VAL A CA 1
ATOM 857 C C . VAL A 1 109 ? -1.153 -2.129 9.617 1.00 98.75 109 VAL A C 1
ATOM 859 O O . VAL A 1 109 ? -1.925 -1.584 8.829 1.00 98.75 109 VAL A O 1
ATOM 862 N N . VAL A 1 110 ? 0.119 -2.394 9.316 1.00 98.62 110 VAL A N 1
ATOM 863 C CA . VAL A 1 110 ? 0.732 -2.094 8.011 1.00 98.62 110 VAL A CA 1
ATOM 864 C C . VAL A 1 110 ? 0.295 -3.137 6.983 1.00 98.62 110 VAL A C 1
ATOM 866 O O . VAL A 1 110 ? 0.436 -4.338 7.214 1.00 98.62 110 VAL A O 1
ATOM 869 N N . GLY A 1 111 ? -0.240 -2.682 5.851 1.00 98.56 111 GLY A N 1
ATOM 870 C CA . GLY A 1 111 ? -0.638 -3.539 4.742 1.00 98.56 111 GLY A CA 1
ATOM 871 C C . GLY A 1 111 ? 0.567 -4.046 3.954 1.00 98.56 111 GLY A C 1
ATOM 872 O O . GLY A 1 111 ? 1.451 -3.274 3.592 1.00 98.56 111 GLY A O 1
ATOM 873 N N . LEU A 1 112 ? 0.583 -5.345 3.654 1.00 98.44 112 LEU A N 1
ATOM 874 C CA . LEU A 1 112 ? 1.639 -5.989 2.873 1.00 98.44 112 LEU A CA 1
ATOM 875 C C . LEU A 1 112 ? 1.025 -6.603 1.607 1.00 98.44 112 LEU A C 1
ATOM 877 O O . LEU A 1 112 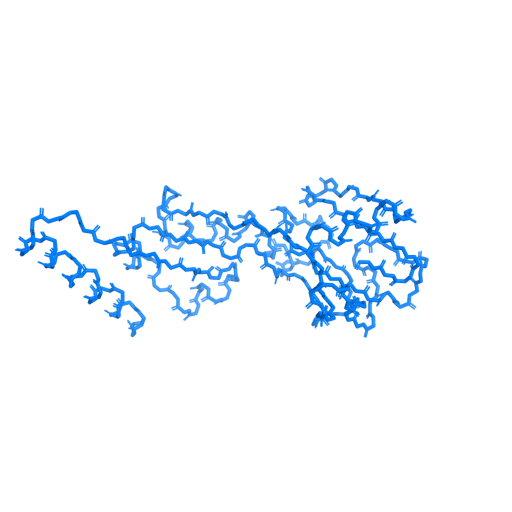? 0.248 -7.556 1.728 1.00 98.44 112 LEU A O 1
ATOM 881 N N . PRO A 1 113 ? 1.322 -6.076 0.406 1.00 98.44 113 PRO A N 1
ATOM 882 C CA . PRO A 1 113 ? 0.744 -6.607 -0.819 1.00 98.44 113 PRO A CA 1
ATOM 883 C C . PRO A 1 113 ? 1.413 -7.928 -1.209 1.00 98.44 113 PRO A C 1
ATOM 885 O O . PRO A 1 113 ? 2.633 -8.031 -1.309 1.00 98.44 113 PRO A O 1
ATOM 888 N N . THR A 1 114 ? 0.603 -8.943 -1.500 1.00 98.62 114 THR A N 1
ATOM 889 C CA . THR A 1 114 ? 1.040 -10.207 -2.121 1.00 98.62 114 THR A CA 1
ATOM 890 C C . THR A 1 114 ? 0.868 -10.173 -3.644 1.00 98.62 114 THR A C 1
ATOM 892 O O . THR A 1 114 ? 0.565 -11.183 -4.284 1.00 98.62 114 THR A O 1
ATOM 895 N N . TYR A 1 115 ? 1.050 -8.987 -4.222 1.00 98.81 115 TYR A N 1
ATOM 896 C CA . TYR A 1 115 ? 0.917 -8.686 -5.642 1.00 98.81 115 TYR A CA 1
ATOM 897 C C . TYR A 1 115 ? 1.840 -7.520 -6.031 1.00 98.81 115 TYR A C 1
ATOM 899 O O . TYR A 1 115 ? 2.275 -6.740 -5.178 1.00 98.81 115 TYR A O 1
ATOM 907 N N . GLY A 1 116 ? 2.122 -7.398 -7.325 1.00 98.75 116 GLY A N 1
ATOM 908 C CA . GLY A 1 116 ? 2.843 -6.278 -7.924 1.00 98.75 116 GLY A CA 1
ATOM 909 C C . GLY A 1 116 ? 1.962 -5.494 -8.893 1.00 98.75 116 GLY A C 1
ATOM 910 O O . GLY A 1 116 ? 1.024 -6.041 -9.477 1.00 98.75 116 GLY A O 1
ATOM 911 N N . ARG A 1 117 ? 2.290 -4.212 -9.062 1.00 98.81 117 ARG A N 1
ATOM 912 C CA . ARG A 1 117 ? 1.792 -3.372 -10.155 1.00 98.81 117 ARG A CA 1
ATOM 913 C C . ARG A 1 117 ? 2.787 -3.460 -11.302 1.00 98.81 117 ARG A C 1
ATOM 915 O O . ARG A 1 117 ? 3.987 -3.439 -11.044 1.00 98.81 117 ARG A O 1
ATOM 922 N N . THR A 1 118 ? 2.287 -3.598 -12.522 1.00 98.75 118 THR A N 1
ATOM 923 C CA . THR A 1 118 ? 3.122 -3.879 -13.694 1.00 98.75 118 THR A CA 1
ATOM 924 C C . THR A 1 118 ? 2.944 -2.846 -14.788 1.00 98.75 118 THR A C 1
ATOM 926 O O . THR A 1 118 ? 1.906 -2.193 -14.903 1.00 98.75 118 THR A O 1
ATOM 929 N N . PHE A 1 119 ? 3.950 -2.730 -15.642 1.00 98.81 119 PHE A N 1
ATOM 930 C CA . PHE A 1 119 ? 4.017 -1.742 -16.703 1.00 98.81 119 PHE A CA 1
ATOM 931 C C . PHE A 1 119 ? 4.531 -2.361 -18.000 1.00 98.81 119 PHE A C 1
ATOM 933 O O . PHE A 1 119 ? 5.302 -3.317 -18.004 1.00 98.81 119 PHE A O 1
ATOM 940 N N . THR A 1 120 ? 4.125 -1.769 -19.122 1.00 98.75 120 THR A N 1
ATOM 941 C CA . THR A 1 120 ? 4.817 -1.928 -20.401 1.00 98.75 120 THR A CA 1
ATOM 942 C C . THR A 1 120 ? 5.713 -0.709 -20.617 1.00 98.75 120 THR A C 1
ATOM 944 O O . THR A 1 120 ? 5.217 0.415 -20.752 1.00 98.75 120 THR A O 1
ATOM 947 N N . LEU A 1 121 ? 7.024 -0.926 -20.656 1.00 98.69 121 LEU A N 1
ATOM 948 C CA . LEU A 1 121 ? 8.051 0.083 -20.891 1.00 98.69 121 LEU A CA 1
ATOM 949 C C . LEU A 1 121 ? 7.937 0.684 -22.295 1.00 98.69 121 LEU A C 1
ATOM 951 O O . LEU A 1 121 ? 7.661 -0.007 -23.274 1.00 98.69 121 LEU A O 1
ATOM 955 N N . SER A 1 122 ? 8.241 1.975 -22.419 1.00 98.19 122 SER A N 1
ATOM 956 C CA . SER A 1 122 ? 8.370 2.639 -23.725 1.00 98.19 122 SER A CA 1
ATOM 957 C C . SER A 1 122 ? 9.585 2.140 -24.515 1.00 98.19 122 SER A C 1
ATOM 959 O O . SER A 1 122 ? 9.624 2.251 -25.739 1.00 98.19 122 SER A O 1
ATOM 961 N N . SER A 1 123 ? 10.602 1.629 -23.817 1.00 97.56 123 SER A N 1
ATOM 962 C CA . SER A 1 123 ? 11.810 1.043 -24.393 1.00 97.56 123 SER A CA 1
ATOM 963 C C . SER A 1 123 ? 12.299 -0.095 -23.495 1.00 97.56 123 SER A C 1
ATOM 965 O O . SER A 1 123 ? 12.543 0.156 -22.315 1.00 97.56 123 SER A O 1
ATOM 967 N N . PRO A 1 124 ? 12.528 -1.310 -24.026 1.00 96.31 124 PRO A N 1
ATOM 968 C CA . PRO A 1 124 ? 12.977 -2.458 -23.230 1.00 96.31 124 PRO A CA 1
ATOM 969 C C . PRO A 1 124 ? 14.393 -2.285 -22.653 1.00 96.31 124 PRO A C 1
ATOM 971 O O . PRO A 1 124 ? 14.819 -3.063 -21.810 1.00 96.31 124 PRO A O 1
ATOM 974 N N . ASN A 1 125 ? 15.135 -1.265 -23.100 1.00 96.00 125 ASN A N 1
ATOM 975 C CA . ASN A 1 125 ? 16.477 -0.958 -22.600 1.00 96.00 125 ASN A CA 1
ATOM 976 C C . ASN A 1 125 ? 16.472 0.020 -21.411 1.00 96.00 125 ASN A C 1
ATOM 978 O O . ASN A 1 125 ? 17.537 0.322 -20.881 1.00 96.00 125 ASN A O 1
ATOM 982 N N . LEU A 1 126 ? 15.312 0.571 -21.038 1.00 97.25 126 LEU A N 1
ATOM 983 C CA . LEU A 1 126 ? 15.166 1.509 -19.924 1.00 97.25 126 LEU A CA 1
ATOM 984 C C . LEU A 1 126 ? 14.350 0.830 -18.827 1.00 97.25 126 LEU A C 1
ATOM 986 O O . LEU A 1 126 ? 13.129 0.903 -18.840 1.00 97.25 126 LEU A O 1
ATOM 990 N N . THR A 1 127 ? 15.024 0.142 -17.911 1.00 97.69 127 THR A N 1
ATOM 991 C CA . THR A 1 127 ? 14.381 -0.715 -16.897 1.00 97.69 127 THR A CA 1
ATOM 992 C C . THR A 1 127 ? 14.478 -0.160 -15.478 1.00 97.69 127 THR A C 1
ATOM 994 O O . THR A 1 127 ? 13.912 -0.740 -14.556 1.00 97.69 127 THR A O 1
ATOM 997 N N . ASP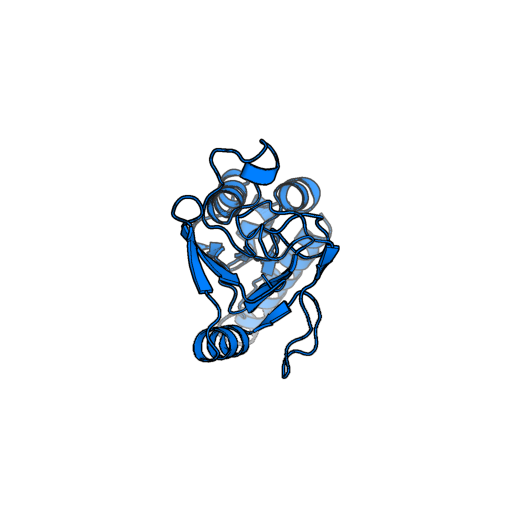 A 1 128 ? 15.219 0.930 -15.283 1.00 97.00 128 ASP A N 1
ATOM 998 C CA . ASP A 1 128 ? 15.379 1.555 -13.971 1.00 97.00 128 ASP A CA 1
ATOM 999 C C . ASP A 1 128 ? 14.073 2.218 -13.509 1.00 97.00 128 ASP A C 1
ATOM 1001 O O . ASP A 1 128 ? 13.225 2.604 -14.316 1.00 97.00 128 ASP A O 1
ATOM 1005 N N . ILE A 1 129 ? 13.915 2.402 -12.197 1.00 96.81 129 ILE A N 1
ATOM 1006 C CA . ILE A 1 129 ? 12.770 3.135 -11.646 1.00 96.81 129 ILE A CA 1
ATOM 1007 C C . ILE A 1 129 ? 12.713 4.553 -12.244 1.00 96.81 129 ILE A C 1
ATOM 1009 O O . ILE A 1 129 ? 13.731 5.229 -12.401 1.00 96.81 129 ILE A O 1
ATOM 1013 N N . ASN A 1 130 ? 11.499 5.022 -12.537 1.00 96.38 130 ASN A N 1
ATOM 1014 C CA . ASN A 1 130 ? 11.156 6.212 -13.322 1.00 96.38 130 ASN A CA 1
ATOM 1015 C C . ASN A 1 130 ? 11.395 6.092 -14.835 1.00 96.38 130 ASN A C 1
ATOM 1017 O O . ASN A 1 130 ? 11.194 7.077 -15.553 1.00 96.38 130 ASN A O 1
ATOM 1021 N N . ALA A 1 131 ? 11.778 4.919 -15.353 1.00 97.88 131 ALA A N 1
ATOM 1022 C CA . ALA A 1 131 ? 11.778 4.697 -16.792 1.00 97.88 131 ALA A CA 1
ATOM 1023 C C . ALA A 1 131 ? 10.374 4.930 -17.386 1.00 97.88 131 ALA A C 1
ATOM 1025 O O . ALA A 1 131 ? 9.372 4.569 -16.759 1.00 97.88 131 ALA A O 1
ATOM 1026 N N . PRO A 1 132 ? 10.267 5.526 -18.589 1.00 98.25 132 PRO A N 1
ATOM 1027 C CA . PRO A 1 132 ? 8.974 5.791 -19.209 1.00 98.25 132 PRO A CA 1
ATOM 1028 C C . PRO A 1 132 ? 8.187 4.507 -19.494 1.00 98.25 132 PRO A C 1
ATOM 1030 O O . PRO A 1 132 ? 8.731 3.550 -20.051 1.00 98.25 132 PRO A O 1
ATOM 1033 N N . ALA A 1 133 ? 6.893 4.533 -19.188 1.00 98.31 133 ALA A N 1
ATOM 1034 C CA . ALA A 1 133 ? 5.939 3.468 -19.471 1.00 98.31 133 ALA A CA 1
ATOM 1035 C C . ALA A 1 133 ? 4.810 3.983 -20.371 1.00 98.31 133 ALA A C 1
ATOM 1037 O O . ALA A 1 133 ? 4.424 5.151 -20.303 1.00 98.31 133 ALA A O 1
ATOM 1038 N N . ILE A 1 134 ? 4.268 3.104 -21.213 1.00 98.06 134 ILE A N 1
ATOM 1039 C CA . ILE A 1 134 ? 3.180 3.444 -22.144 1.00 98.06 134 ILE A CA 1
ATOM 1040 C C . ILE A 1 134 ? 1.796 2.998 -21.663 1.00 98.06 134 ILE A C 1
ATOM 1042 O O . ILE A 1 134 ? 0.796 3.529 -22.143 1.00 98.06 134 ILE A O 1
ATOM 1046 N N . LYS A 1 135 ? 1.728 1.995 -20.782 1.00 98.12 135 LYS A N 1
ATOM 1047 C CA . LYS A 1 135 ? 0.494 1.403 -20.233 1.00 98.12 135 LYS A CA 1
ATOM 1048 C C . LYS A 1 135 ? 0.839 0.386 -19.141 1.00 98.12 135 LYS A C 1
ATOM 1050 O O . LYS A 1 135 ? 2.014 0.085 -18.934 1.00 98.12 135 LYS A O 1
ATOM 1055 N N . GLY A 1 136 ? -0.184 -0.206 -18.530 1.00 98.50 136 GLY A N 1
ATOM 1056 C CA . GLY A 1 136 ? -0.028 -1.355 -17.642 1.00 98.50 136 GLY A CA 1
ATOM 1057 C C . GLY A 1 136 ? 0.600 -2.563 -18.333 1.00 98.50 136 GLY A C 1
ATOM 1058 O O . GLY A 1 136 ? 0.524 -2.726 -19.558 1.00 98.50 136 GLY A O 1
ATOM 1059 N N . GLY A 1 137 ? 1.255 -3.403 -17.537 1.00 98.62 137 GLY A N 1
ATOM 1060 C CA . GLY A 1 137 ? 1.809 -4.670 -17.996 1.00 98.62 137 GLY A CA 1
ATOM 1061 C C . GLY A 1 137 ? 0.718 -5.607 -18.509 1.00 98.62 137 GLY A C 1
ATOM 1062 O O . GLY A 1 137 ? -0.479 -5.418 -18.260 1.00 98.62 137 GLY A O 1
ATOM 1063 N N . LEU A 1 138 ? 1.126 -6.621 -19.262 1.00 98.50 138 LEU A N 1
ATOM 1064 C CA . LEU A 1 138 ? 0.209 -7.621 -19.789 1.00 98.50 138 LEU A CA 1
ATOM 1065 C C . LEU A 1 138 ? -0.524 -8.343 -18.645 1.00 98.50 138 LEU A C 1
ATOM 1067 O O . LEU A 1 138 ? 0.077 -8.610 -17.603 1.00 98.50 138 LEU A O 1
ATOM 1071 N N . PRO A 1 139 ? -1.812 -8.682 -18.834 1.00 98.25 139 PRO A N 1
ATOM 1072 C CA . PRO A 1 139 ? -2.573 -9.384 -17.814 1.00 98.25 139 PRO A CA 1
ATOM 1073 C C . PRO A 1 139 ? -1.971 -10.759 -17.523 1.00 98.25 139 PRO A C 1
ATOM 1075 O O . PRO A 1 139 ? -1.656 -11.518 -18.445 1.00 98.25 139 PRO A O 1
ATOM 1078 N N . GLY A 1 140 ? -1.872 -11.097 -16.237 1.00 97.50 140 GLY A N 1
ATOM 1079 C CA . GLY A 1 140 ? -1.455 -12.422 -15.791 1.00 97.50 140 GLY A CA 1
ATOM 1080 C C . GLY A 1 140 ? -2.399 -13.530 -16.262 1.00 97.50 140 GLY A C 1
ATOM 1081 O O . GLY A 1 140 ? -3.590 -13.310 -16.504 1.00 97.50 140 GLY A O 1
ATOM 1082 N N . GLN A 1 141 ? -1.879 -14.754 -16.374 1.00 97.50 141 GLN A N 1
ATOM 1083 C CA . GLN A 1 141 ? -2.665 -15.923 -16.786 1.00 97.50 141 GLN A CA 1
ATOM 1084 C C . GLN A 1 141 ? -3.854 -16.190 -15.842 1.00 97.50 141 GLN A C 1
ATOM 1086 O O . GLN A 1 141 ? -4.916 -16.653 -16.286 1.00 97.50 141 GLN A O 1
ATOM 1091 N N . PHE A 1 142 ? -3.679 -15.915 -14.548 1.00 98.31 142 PHE A N 1
ATOM 1092 C CA . PHE A 1 142 ? -4.642 -16.230 -13.498 1.00 98.31 142 PHE A CA 1
ATOM 1093 C C . PHE A 1 142 ? -5.424 -14.999 -13.054 1.00 98.31 142 PHE A C 1
ATOM 1095 O O . PHE A 1 142 ? -6.650 -15.069 -12.982 1.00 98.31 142 PHE A O 1
ATOM 1102 N N . THR A 1 143 ? -4.742 -13.883 -12.795 1.00 98.31 143 THR A N 1
ATOM 1103 C CA . THR A 1 143 ? -5.385 -12.635 -12.342 1.00 98.31 143 THR A CA 1
ATOM 1104 C C . THR A 1 143 ? -6.155 -11.936 -13.456 1.00 98.31 143 THR A C 1
ATOM 1106 O O . THR A 1 143 ? -7.216 -11.373 -13.200 1.00 98.31 143 THR A O 1
ATOM 1109 N N . ARG A 1 144 ? -5.681 -12.050 -14.706 1.00 98.25 144 ARG A N 1
ATOM 1110 C CA . ARG A 1 144 ? -6.332 -11.523 -15.920 1.00 98.25 144 ARG A CA 1
ATOM 1111 C C . ARG A 1 144 ? -6.607 -10.017 -15.885 1.00 98.25 144 ARG A C 1
ATOM 1113 O O . ARG A 1 144 ? -7.512 -9.541 -16.569 1.00 98.25 144 ARG A O 1
ATOM 1120 N N . GLU A 1 145 ? -5.807 -9.277 -15.131 1.00 98.38 145 GLU A N 1
ATOM 1121 C CA . GLU A 1 145 ? -5.902 -7.828 -14.990 1.00 98.38 145 GLU A CA 1
ATOM 1122 C C . GLU A 1 145 ? -4.614 -7.191 -15.514 1.00 98.38 145 GLU A C 1
ATOM 1124 O O . GLU A 1 145 ? -3.519 -7.546 -15.085 1.00 98.38 145 GLU A O 1
ATOM 1129 N N . ALA A 1 146 ? -4.733 -6.293 -16.494 1.00 98.38 146 ALA A N 1
ATOM 1130 C CA . ALA A 1 146 ? -3.581 -5.544 -16.985 1.00 98.38 146 ALA A CA 1
ATOM 1131 C C . ALA A 1 146 ? -3.066 -4.609 -15.881 1.00 98.38 146 ALA A C 1
ATOM 1133 O O . ALA A 1 146 ? -3.859 -4.069 -15.117 1.00 98.38 146 ALA A O 1
ATOM 1134 N N . GLY A 1 147 ? -1.749 -4.430 -15.796 1.00 98.56 147 GLY A N 1
ATOM 1135 C CA . GLY A 1 147 ? -1.134 -3.617 -14.743 1.00 98.56 147 GLY A CA 1
ATOM 1136 C C . GLY A 1 147 ? -1.056 -4.291 -13.367 1.00 98.56 147 GLY A C 1
ATOM 1137 O O . GLY A 1 147 ? -0.692 -3.637 -12.387 1.00 98.56 147 GLY A O 1
ATOM 1138 N N . PHE A 1 148 ? -1.376 -5.585 -13.269 1.00 98.81 148 PHE A N 1
ATOM 1139 C CA . PHE A 1 148 ? -1.416 -6.328 -12.012 1.00 98.81 148 PHE A CA 1
ATOM 1140 C C . PHE A 1 148 ? -0.892 -7.756 -12.186 1.00 98.81 148 PHE A C 1
ATOM 1142 O O . PHE A 1 148 ? -1.236 -8.438 -13.149 1.00 98.81 148 PHE A O 1
ATOM 1149 N N . LEU A 1 149 ? -0.110 -8.241 -11.217 1.00 98.81 149 LEU A N 1
ATOM 1150 C CA . LEU A 1 149 ? 0.248 -9.657 -11.099 1.00 98.81 149 LEU A CA 1
ATOM 1151 C C . LEU A 1 149 ? 0.233 -10.109 -9.644 1.00 98.81 149 LEU A C 1
ATOM 1153 O O . LEU A 1 149 ? 0.779 -9.440 -8.766 1.00 98.81 149 LEU A O 1
ATOM 1157 N N . ALA A 1 150 ? -0.313 -11.295 -9.385 1.00 98.81 150 ALA A N 1
ATOM 1158 C CA . ALA A 1 150 ? -0.151 -11.933 -8.085 1.00 98.81 150 ALA A CA 1
ATOM 1159 C C . ALA A 1 150 ? 1.312 -12.357 -7.868 1.00 98.81 150 ALA A C 1
ATOM 1161 O O . ALA A 1 150 ? 2.035 -12.660 -8.818 1.00 98.81 150 ALA A O 1
ATOM 1162 N N . PHE A 1 151 ? 1.747 -12.458 -6.608 1.00 98.69 151 PHE A N 1
ATOM 1163 C CA . PHE A 1 151 ? 3.125 -12.846 -6.276 1.00 98.69 151 PHE A CA 1
ATOM 1164 C C . PHE A 1 151 ? 3.560 -14.164 -6.938 1.00 98.69 151 PHE A C 1
ATOM 1166 O O . PHE A 1 151 ? 4.685 -14.273 -7.416 1.00 98.69 151 PHE A O 1
ATOM 1173 N N . PHE A 1 152 ? 2.666 -15.154 -7.030 1.00 98.56 152 PHE A N 1
ATOM 1174 C CA . PHE A 1 152 ? 2.990 -16.427 -7.677 1.00 98.56 152 PHE A CA 1
ATOM 1175 C C . PHE A 1 152 ? 3.180 -16.300 -9.199 1.00 98.56 152 PHE A C 1
ATOM 1177 O O . PHE A 1 152 ? 4.003 -17.019 -9.756 1.00 98.56 152 PHE A O 1
ATOM 1184 N N . GLU A 1 153 ? 2.488 -15.367 -9.863 1.00 98.62 153 GLU A N 1
ATOM 1185 C CA . GLU A 1 153 ? 2.688 -15.091 -11.292 1.00 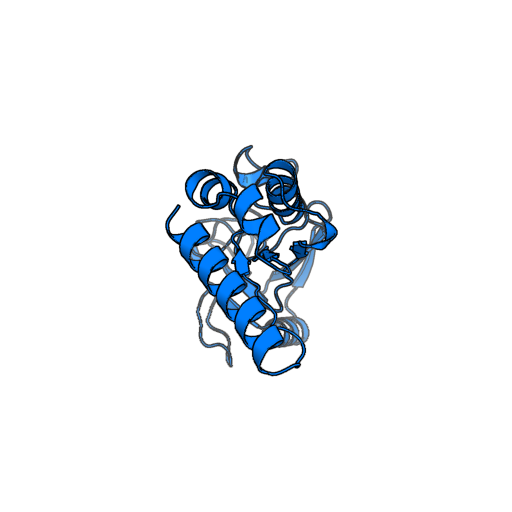98.62 153 GLU A CA 1
ATOM 1186 C C . GLU A 1 153 ? 4.050 -14.424 -11.518 1.00 98.62 153 GLU A C 1
ATOM 1188 O O . GLU A 1 153 ? 4.775 -14.792 -12.440 1.00 98.62 153 GLU A O 1
ATOM 1193 N N . ILE A 1 154 ? 4.455 -13.522 -10.615 1.00 98.56 154 ILE A N 1
ATOM 1194 C CA . ILE A 1 154 ? 5.805 -12.936 -10.605 1.00 98.56 154 ILE A CA 1
ATOM 1195 C C . ILE A 1 154 ? 6.861 -14.031 -10.397 1.00 98.56 154 ILE A C 1
ATOM 1197 O O . ILE A 1 154 ? 7.863 -14.066 -11.109 1.00 98.56 154 ILE A O 1
ATOM 1201 N N . CYS A 1 155 ? 6.642 -14.974 -9.472 1.00 98.50 155 CYS A N 1
ATOM 1202 C CA . CYS A 1 155 ? 7.548 -16.111 -9.296 1.00 98.50 155 CYS A CA 1
ATOM 1203 C C . CYS A 1 155 ? 7.704 -16.946 -10.573 1.00 98.50 155 CYS A C 1
ATOM 1205 O O . CYS A 1 155 ? 8.800 -17.434 -10.845 1.00 98.50 155 CYS A O 1
ATOM 1207 N N . ASP A 1 156 ? 6.638 -17.134 -11.348 1.00 98.12 156 ASP A N 1
ATOM 1208 C CA . ASP A 1 156 ? 6.714 -17.873 -12.606 1.00 98.12 156 ASP A CA 1
ATOM 1209 C C . ASP A 1 156 ? 7.491 -17.094 -13.675 1.00 98.12 156 ASP A C 1
ATOM 1211 O O . ASP A 1 156 ? 8.333 -17.689 -14.351 1.00 98.12 156 ASP A O 1
ATOM 1215 N N . LEU A 1 157 ? 7.324 -15.767 -13.761 1.00 97.19 157 LEU A N 1
ATOM 1216 C CA . LEU A 1 157 ? 8.166 -14.911 -14.611 1.00 97.19 157 LEU A CA 1
ATOM 1217 C C . LEU A 1 157 ? 9.655 -15.045 -14.261 1.00 97.19 157 LEU A C 1
ATOM 1219 O O . LEU A 1 157 ? 10.491 -15.207 -15.151 1.00 97.19 157 LEU A O 1
ATOM 1223 N N . LEU A 1 158 ? 9.990 -15.049 -12.968 1.00 98.38 158 LEU A N 1
ATOM 1224 C CA . LEU A 1 158 ? 11.367 -15.231 -12.500 1.00 98.38 158 LEU A CA 1
ATOM 1225 C C . LEU A 1 158 ? 11.931 -16.608 -12.886 1.00 98.38 158 LEU A C 1
ATOM 1227 O O . LEU A 1 158 ? 13.063 -16.698 -13.355 1.00 98.38 158 LEU A O 1
ATOM 1231 N N . LYS A 1 159 ? 11.142 -17.686 -12.767 1.00 98.31 159 LYS A N 1
ATOM 1232 C CA . LYS A 1 159 ? 11.554 -19.031 -13.224 1.00 98.31 159 LYS A CA 1
ATOM 1233 C C . LYS A 1 159 ? 11.763 -19.100 -14.739 1.00 98.31 159 LYS A C 1
ATOM 1235 O O . LYS A 1 159 ? 12.569 -19.905 -15.197 1.00 98.31 159 LYS A O 1
ATOM 1240 N N . MET A 1 160 ? 11.046 -18.277 -15.505 1.00 97.38 160 MET A N 1
ATOM 1241 C CA . MET A 1 160 ? 11.189 -18.162 -16.961 1.00 97.38 160 MET A CA 1
ATOM 1242 C C . MET A 1 160 ? 12.347 -17.247 -17.393 1.00 97.38 160 MET A C 1
ATOM 1244 O O . MET A 1 160 ? 12.583 -17.097 -18.590 1.00 97.38 160 MET A O 1
ATOM 1248 N N . GLY A 1 161 ? 13.098 -16.676 -16.446 1.00 98.19 161 GLY A N 1
ATOM 1249 C CA . GLY A 1 161 ? 14.302 -15.896 -16.726 1.00 98.19 161 GLY A CA 1
ATOM 1250 C C . GLY A 1 161 ? 14.111 -14.381 -16.709 1.00 98.19 161 GLY A C 1
ATOM 1251 O O . GLY A 1 161 ? 14.958 -13.676 -17.252 1.00 98.19 161 GLY A O 1
ATOM 1252 N N . ALA A 1 162 ? 13.035 -13.863 -16.105 1.00 98.38 162 ALA A N 1
ATOM 1253 C CA . ALA A 1 162 ? 12.951 -12.436 -15.794 1.00 98.38 162 ALA A CA 1
ATOM 1254 C C . ALA A 1 162 ? 14.093 -12.012 -14.852 1.00 98.38 162 ALA A C 1
ATOM 1256 O O . ALA A 1 162 ? 14.476 -12.749 -13.938 1.00 98.38 162 ALA A O 1
ATOM 1257 N N . THR A 1 163 ? 14.626 -10.813 -15.065 1.00 98.69 163 THR A N 1
ATOM 1258 C CA . THR A 1 163 ? 15.671 -10.239 -14.217 1.00 98.69 163 THR A CA 1
ATOM 1259 C C . THR A 1 163 ? 15.047 -9.725 -12.930 1.00 98.69 163 THR A C 1
ATOM 1261 O O . THR A 1 163 ? 14.080 -8.976 -12.987 1.00 98.69 163 THR A O 1
ATOM 1264 N N . LEU A 1 164 ? 15.617 -10.087 -11.780 1.00 98.56 164 LEU A N 1
ATOM 1265 C CA . LEU A 1 164 ? 15.257 -9.537 -10.472 1.00 98.56 164 LEU A CA 1
ATOM 1266 C C . LEU A 1 164 ? 16.277 -8.473 -10.066 1.00 98.56 164 LEU A C 1
ATOM 1268 O O . LEU A 1 164 ? 17.479 -8.746 -10.058 1.00 98.56 164 LEU A O 1
ATOM 1272 N N . VAL A 1 165 ? 15.802 -7.295 -9.677 1.00 98.62 165 VAL A N 1
ATOM 1273 C CA . VAL A 1 165 ? 16.634 -6.211 -9.149 1.00 98.62 165 VAL A CA 1
ATOM 1274 C C . VAL A 1 165 ? 16.144 -5.838 -7.760 1.00 98.62 165 VAL A C 1
ATOM 1276 O O . VAL A 1 165 ? 14.945 -5.768 -7.509 1.00 98.62 165 VAL A O 1
ATOM 1279 N N . TRP A 1 166 ? 17.084 -5.608 -6.848 1.00 98.50 166 TRP A N 1
ATOM 1280 C CA . TRP A 1 166 ? 16.801 -5.085 -5.519 1.00 98.50 166 TRP A CA 1
ATOM 1281 C C . TRP A 1 166 ? 17.130 -3.594 -5.467 1.00 98.50 166 TRP A C 1
ATOM 1283 O O . TRP A 1 166 ? 18.280 -3.212 -5.693 1.00 98.50 166 TRP A O 1
ATOM 1293 N N . ASP A 1 167 ? 16.139 -2.765 -5.144 1.00 98.19 167 ASP A N 1
ATOM 1294 C CA . ASP A 1 167 ? 16.338 -1.342 -4.905 1.00 98.19 167 ASP A CA 1
ATOM 1295 C C . ASP A 1 167 ? 16.669 -1.089 -3.425 1.00 98.19 167 ASP A C 1
ATOM 1297 O O . ASP A 1 167 ? 15.863 -1.340 -2.524 1.00 98.19 167 ASP A O 1
ATOM 1301 N N . ASN A 1 168 ? 17.885 -0.600 -3.167 1.00 97.94 168 ASN A N 1
ATOM 1302 C CA . ASN A 1 168 ? 18.381 -0.353 -1.810 1.00 97.94 168 ASN A CA 1
ATOM 1303 C C . ASN A 1 168 ? 17.857 0.947 -1.184 1.00 97.94 168 ASN A C 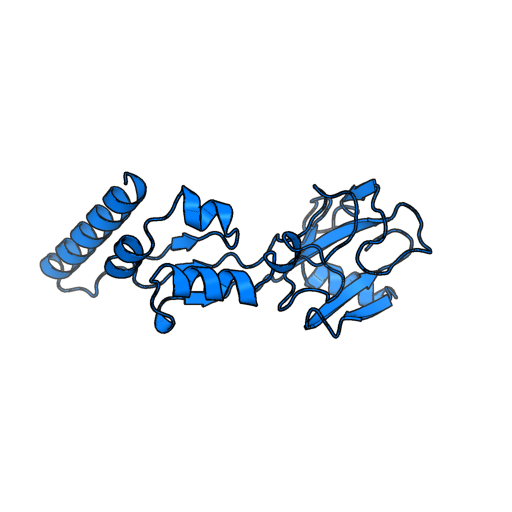1
ATOM 1305 O O . ASN A 1 168 ? 18.010 1.126 0.021 1.00 97.94 168 ASN A O 1
ATOM 1309 N N . GLU A 1 169 ? 17.286 1.866 -1.965 1.00 98.00 169 GLU A N 1
ATOM 1310 C CA . GLU A 1 169 ? 16.728 3.107 -1.422 1.00 98.00 169 GLU A CA 1
ATOM 1311 C C . GLU A 1 169 ? 15.304 2.865 -0.917 1.00 98.00 169 GLU A C 1
ATOM 1313 O O . GLU A 1 169 ? 14.988 3.184 0.224 1.00 98.00 169 GLU A O 1
ATOM 1318 N N . GLN A 1 170 ? 14.466 2.233 -1.736 1.00 98.38 170 GLN A N 1
ATOM 1319 C CA . GLN A 1 170 ? 13.079 1.893 -1.442 1.00 98.38 170 GLN A CA 1
ATOM 1320 C C . GLN A 1 170 ? 12.923 0.611 -0.610 1.00 98.38 170 GLN A C 1
ATOM 1322 O O . GLN A 1 170 ? 11.847 0.402 -0.047 1.00 98.38 170 GLN A O 1
ATOM 1327 N N . MET A 1 171 ? 13.974 -0.216 -0.497 1.00 98.62 171 MET A N 1
ATOM 1328 C CA . MET A 1 171 ? 14.013 -1.502 0.226 1.00 98.62 171 MET A CA 1
ATOM 1329 C C . MET A 1 171 ? 13.032 -2.543 -0.320 1.00 98.62 171 MET A C 1
ATOM 1331 O O . MET A 1 171 ? 12.333 -3.225 0.435 1.00 98.62 171 MET A O 1
ATOM 1335 N N . VAL A 1 172 ? 12.959 -2.643 -1.644 1.00 98.56 172 VAL A N 1
ATOM 1336 C CA . VAL A 1 172 ? 11.993 -3.487 -2.353 1.00 98.56 172 VAL A CA 1
ATOM 1337 C C . VAL A 1 172 ? 12.594 -4.057 -3.637 1.00 98.56 172 VAL A C 1
ATOM 1339 O O . VAL A 1 172 ? 13.483 -3.442 -4.230 1.00 98.56 172 VAL A O 1
ATOM 1342 N N . PRO A 1 173 ? 12.128 -5.228 -4.098 1.00 98.56 173 PRO A N 1
ATOM 1343 C CA . PRO A 1 173 ? 12.509 -5.751 -5.396 1.00 98.56 173 PRO A CA 1
ATOM 1344 C C . PRO A 1 173 ? 11.598 -5.229 -6.515 1.00 98.56 173 PRO A C 1
ATOM 1346 O O . PRO A 1 173 ? 10.420 -4.963 -6.297 1.00 98.56 173 PRO A O 1
ATOM 1349 N N . TYR A 1 174 ? 12.107 -5.213 -7.741 1.00 98.62 174 TYR A N 1
ATOM 1350 C CA . TYR A 1 174 ? 11.297 -5.219 -8.959 1.00 98.62 174 TYR A CA 1
ATOM 1351 C C . TYR A 1 174 ? 11.858 -6.255 -9.936 1.00 98.62 174 TYR A C 1
ATOM 1353 O O . TYR A 1 174 ? 12.999 -6.704 -9.792 1.00 98.62 174 TYR A O 1
ATOM 1361 N N . ALA A 1 175 ? 11.056 -6.678 -10.908 1.00 98.50 175 ALA A N 1
ATOM 1362 C CA . ALA A 1 175 ? 11.482 -7.639 -11.915 1.00 98.50 175 ALA A CA 1
ATOM 1363 C C . ALA A 1 175 ? 11.176 -7.111 -13.311 1.00 98.50 175 ALA A C 1
ATOM 1365 O O . ALA A 1 175 ? 10.282 -6.298 -13.463 1.00 98.50 175 ALA A O 1
ATOM 1366 N N . TYR A 1 176 ? 11.900 -7.558 -14.332 1.00 98.50 176 TYR A N 1
ATOM 1367 C CA . TYR A 1 176 ? 11.564 -7.200 -15.709 1.00 98.50 176 TYR A CA 1
ATOM 1368 C C . TYR A 1 176 ? 11.943 -8.292 -16.710 1.00 98.50 176 TYR A C 1
ATOM 1370 O O . TYR A 1 176 ? 12.860 -9.088 -16.491 1.00 98.50 176 TYR A O 1
ATOM 1378 N N . SER A 1 177 ? 11.236 -8.330 -17.838 1.00 97.81 177 SER A N 1
ATOM 1379 C CA . SER A 1 177 ? 11.528 -9.200 -18.978 1.00 97.81 177 SER A CA 1
ATOM 1380 C C . SER A 1 177 ? 11.044 -8.553 -20.273 1.00 97.81 177 SER A C 1
ATOM 1382 O O . SER A 1 177 ? 9.854 -8.290 -20.441 1.00 97.81 177 SER A O 1
ATOM 1384 N N . GLY A 1 178 ? 11.965 -8.285 -21.202 1.00 97.56 178 GLY A N 1
ATOM 1385 C CA . GLY A 1 178 ? 11.641 -7.531 -22.412 1.00 97.56 178 GLY A CA 1
ATOM 1386 C C . GLY A 1 178 ? 11.163 -6.120 -22.068 1.00 97.56 178 GLY A C 1
ATOM 1387 O O . GLY A 1 178 ? 11.888 -5.363 -21.432 1.00 97.56 178 GLY A O 1
ATOM 1388 N N . ASP A 1 179 ? 9.952 -5.769 -22.497 1.00 98.31 179 ASP A N 1
ATOM 1389 C CA . ASP A 1 179 ? 9.305 -4.495 -22.170 1.00 98.31 179 ASP A CA 1
ATOM 1390 C C . ASP A 1 179 ? 8.355 -4.585 -20.963 1.00 98.31 179 ASP A C 1
ATOM 1392 O O . ASP A 1 179 ? 7.680 -3.606 -20.664 1.00 98.31 179 ASP A O 1
ATOM 1396 N N . GLN A 1 180 ? 8.282 -5.725 -20.271 1.00 98.62 180 GLN A N 1
ATOM 1397 C CA . GLN A 1 180 ? 7.438 -5.900 -19.088 1.00 98.62 180 GLN A CA 1
ATOM 1398 C C . GLN A 1 180 ? 8.242 -5.629 -17.818 1.00 98.62 180 GLN A C 1
ATOM 1400 O O . GLN A 1 180 ? 9.306 -6.227 -17.639 1.00 98.62 180 GLN A O 1
ATOM 1405 N N . TRP A 1 181 ? 7.716 -4.755 -16.960 1.00 98.62 181 TRP A N 1
ATOM 1406 C CA . TRP A 1 181 ? 8.284 -4.343 -15.673 1.00 98.62 181 TRP A CA 1
ATOM 1407 C C . TRP A 1 181 ? 7.272 -4.590 -14.553 1.00 98.62 181 TRP A C 1
ATOM 1409 O O . TRP A 1 181 ? 6.086 -4.243 -14.762 1.00 98.62 181 TRP A O 1
#

Organism: NCBI:txid1979941

Foldseek 3Di:
DVVLVVLQVVQVVQVVVCVVVVHDGDAAEEEDELDLCCCVPPDQLQSNLVRHPAYEYPQFCLDAFVDFWDDWGAFQAADPPDDPNRRSSHQPNSLVSSVVSPHDNVRYHYDDAQKTFKFQAPFQVQDDGRGGGDGFDQAFPPRRDGRMDGNVSVVVVVVVPWDWDADPRRRDIDTDDRRMD

Secondary structure (DSSP, 8-state):
-HHHHHHHHHHHHHHHHHHHHTSPPPP-EEEEE--HHHHHHH--HHHHHHH-SEEEEE---SS-TTSSB---SS-SS--TTS-TTGGGSSHHHHHHHHHHTT--GGGEEE---SEEE-EEESSTT--STT-BEEEEPPPPTTT--TTEEEHHHHHHHHHTTPEEEEETTTTEEEEEBTTB-

Sequence (181 aa):
DRYVSLIKELREAFDGEAKGSSKTRLLLTAAVPASFEAVTSGFNVPELNKYLDFMNIMSYDFHGDWEQSVNHNSPLFSLNTASGYQKKLTVDFSVAEWVNKGASKEKLVVGLPTYGRTFTLSSPNLTDINAPAIKGGLPGQFTREAGFLAFFEICDLLKMGATLVWDNEQMVPYAYSGDQW

Radius of gyration: 19.7 Å; Cα contacts (8 Å, |Δi|>4): 349; chains: 1; bounding box: 45×35×52 Å

InterPro domains:
  IPR001223 Glycoside hydrolase family 18, catalytic domain [PF00704] (2-181)
  IPR001223 Glycoside hydrolase family 18, catalytic domain [PS51910] (1-181)
  IPR011583 Chitinase II/V-like, catalytic domain [SM00636] (1-179)
  IPR017853 Glycoside hydrolase superfamily [SSF51445] (2-149)
  IPR029070 Chitinase insertion domain superfamily [G3DSA:3.10.50.10] (119-181)
  IPR050314 Glycosyl hydrolase family 18 [PTHR11177] (1-181)